Protein AF-A0A822GBN7-F1 (afdb_monomer)

Foldseek 3Di:
DPPVVLCQDLVCLCVLQVLVCLLVVLLQLLQCLLQVLLVVCVVVVHDDPVSVVCLLVVVLVVPQVVQLVVLCCQQPPQLPPDDDPPAPNHGGPADPCCVPPNVVCSSVLNCLPPPLPRDSDVVCLSVSLSSVLSVCLCQLNVCLNVVVNVSNVVVLVVLLCLQVVQVVVVCVVCVPQDDGSCSLPPPPCNVVCCSRASSDNSNSSNSNSNSNVVNSCDVVCDPPDDDDPVCVVVVVVVVVVVVVCNSCVPND

Radius of gyration: 20.56 Å; Cα contacts (8 Å, |Δi|>4): 261; chains: 1; bounding box: 54×41×60 Å

Solvent-accessible surface area (backbone atoms only — not comparable to full-atom values): 13677 Å² total; per-residue (Å²): 131,69,70,73,65,50,65,75,36,75,76,42,29,58,63,50,40,45,66,61,54,54,46,56,51,32,21,52,50,23,20,50,51,41,46,52,51,50,52,51,35,63,72,65,72,50,93,44,74,66,56,56,52,47,61,53,48,56,54,46,66,67,47,47,60,61,51,49,50,51,37,50,42,43,66,70,43,38,38,78,75,55,85,54,99,86,49,47,64,86,60,23,93,40,40,71,51,7,82,77,76,34,52,65,29,61,80,69,39,39,26,61,73,78,44,58,87,27,30,47,49,77,83,47,33,61,60,23,35,52,52,53,48,62,70,55,43,53,72,24,52,50,33,41,75,76,68,42,45,70,57,15,52,49,48,35,50,50,36,31,48,44,9,52,48,44,46,51,52,49,47,67,76,40,69,83,59,68,82,54,59,54,26,35,77,71,41,95,59,5,69,56,44,36,69,69,45,70,48,28,48,57,50,49,39,23,36,23,29,53,12,29,52,52,20,52,50,52,64,75,53,44,95,77,67,76,78,54,70,65,61,49,50,54,51,48,53,51,52,50,51,50,52,50,48,69,47,49,68,85,59,130

Sequence (252 aa):
MDVLSWTRNIAFQLVINGALSVDTFFVLSGFLTAVLFVRQVEKEGKLSFRLMFLYYIHRYIRLTPTFLLMVLVSINLTPYLGHGPVYPTQQGFEPTGCRTQYWWTSILYIGNLVKSDSMCLGVSWYLHNDMQFHWIAPFALIPFVIGRKSLSFLFTILLVLIGIGSILTIVLYYSEMPLGSLAAFTATDGPTLWKTVYIKPWCRVSAYAIGMLTGYFVINAGRQYRINKCTKFFGTVFVVLIGLACLFVTYP

pLDDT: mean 85.71, std 11.81, range [47.59, 98.12]

Secondary structure (DSSP, 8-state):
--HHHHTTSHHHHHHHGGGGHHHHHHHHHHHHHHHHHHHHHHHHSS--HHHHHHHHHHHHHHHHHHHHHHHHHHHHTHHHH--STTS-TTT-SS-HHIIIIITHHHHTT-HHHH-GGG-SSGGGHHHHHHHHHHHHTHHHHHHHHTT-HHHHHHHHHHHHHHHHHHHHHHHHHTTTSPPSHHHHHHSTTHHHHIIIIIT-GGGTHHHHHHHHHHHHHHHHH-TT----HHHHHHHHHHHHHHHHHHHHTT--

Structure (mmCIF, N/CA/C/O backbone):
data_AF-A0A822GBN7-F1
#
_entry.id   AF-A0A822GBN7-F1
#
loop_
_atom_site.group_PDB
_atom_site.id
_atom_site.type_symbol
_atom_site.label_atom_id
_atom_site.label_alt_id
_atom_site.label_comp_id
_atom_site.label_asym_id
_atom_site.label_entity_id
_atom_site.label_seq_id
_atom_site.pdbx_PDB_ins_code
_atom_site.Cartn_x
_atom_site.Cartn_y
_atom_site.Cartn_z
_atom_site.occupancy
_atom_site.B_iso_or_equiv
_atom_site.auth_seq_id
_atom_site.auth_comp_id
_atom_site.auth_asym_id
_atom_site.auth_atom_id
_atom_site.pdbx_PDB_model_num
ATOM 1 N N . MET A 1 1 ? 8.315 -0.538 -36.212 1.00 47.59 1 MET A N 1
ATOM 2 C CA . MET A 1 1 ? 6.947 -0.175 -35.785 1.00 47.59 1 MET A CA 1
ATOM 3 C C . MET A 1 1 ? 7.089 0.758 -34.602 1.00 47.59 1 MET A C 1
ATOM 5 O O . MET A 1 1 ? 7.585 0.315 -33.574 1.00 47.59 1 MET A O 1
ATOM 9 N N . ASP A 1 2 ? 6.734 2.032 -34.761 1.00 60.09 2 ASP A N 1
ATOM 10 C CA . ASP A 1 2 ? 6.848 3.008 -33.677 1.00 60.09 2 ASP A CA 1
ATOM 11 C C . ASP A 1 2 ? 5.753 2.764 -32.644 1.00 60.09 2 ASP A C 1
ATOM 13 O O . ASP A 1 2 ? 4.580 3.059 -32.877 1.00 60.09 2 ASP A O 1
ATOM 17 N N . VAL A 1 3 ? 6.147 2.239 -31.485 1.00 61.19 3 VAL A N 1
ATOM 18 C CA . VAL A 1 3 ? 5.283 2.011 -30.311 1.00 61.19 3 VAL A CA 1
ATOM 19 C C . VAL A 1 3 ? 4.548 3.298 -29.897 1.00 61.19 3 VAL A C 1
ATOM 21 O O . VAL A 1 3 ? 3.426 3.250 -29.402 1.00 61.19 3 VAL A O 1
ATOM 24 N N . LEU A 1 4 ? 5.131 4.462 -30.197 1.00 64.44 4 LEU A N 1
ATOM 25 C CA . LEU A 1 4 ? 4.537 5.786 -29.988 1.00 64.44 4 LEU A CA 1
ATOM 26 C C . LEU A 1 4 ? 3.280 6.050 -30.832 1.00 64.44 4 LEU A C 1
ATOM 28 O O . LEU A 1 4 ? 2.460 6.879 -30.457 1.00 64.44 4 LEU A O 1
ATOM 32 N N . SER A 1 5 ? 3.083 5.362 -31.959 1.00 68.69 5 SER A N 1
ATOM 33 C CA . SER A 1 5 ? 1.845 5.499 -32.741 1.00 68.69 5 SER A CA 1
ATOM 34 C C . SER A 1 5 ? 0.645 4.854 -32.038 1.00 68.69 5 SER A C 1
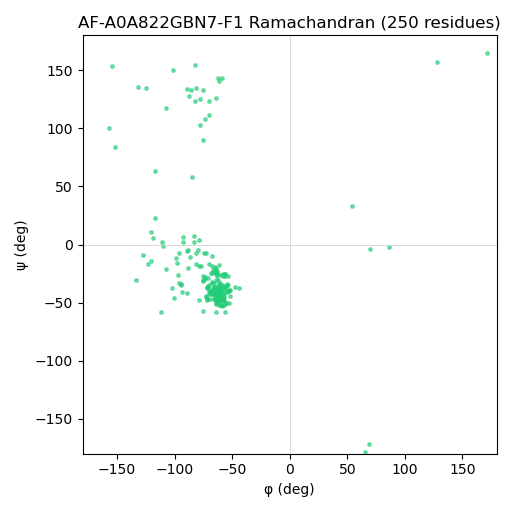ATOM 36 O O . SER A 1 5 ? -0.482 5.327 -32.174 1.00 68.69 5 SER A O 1
ATOM 38 N N . TRP A 1 6 ? 0.881 3.812 -31.232 1.00 67.50 6 TRP A N 1
ATOM 39 C CA . TRP A 1 6 ? -0.172 3.096 -30.508 1.00 67.50 6 TRP A CA 1
ATOM 40 C C . TRP A 1 6 ? -0.704 3.902 -29.325 1.00 67.50 6 TRP A C 1
ATOM 42 O O . TRP A 1 6 ? -1.879 3.782 -28.990 1.00 67.50 6 TRP A O 1
ATOM 52 N N . THR A 1 7 ? 0.113 4.783 -28.740 1.00 66.25 7 THR A N 1
ATOM 53 C CA . THR A 1 7 ? -0.302 5.665 -27.635 1.00 66.25 7 THR A CA 1
ATOM 54 C C . THR A 1 7 ? -1.389 6.658 -28.055 1.00 66.25 7 THR A C 1
ATOM 56 O O . THR A 1 7 ? -2.156 7.113 -27.212 1.00 66.25 7 THR A O 1
ATOM 59 N N . ARG A 1 8 ? -1.540 6.934 -29.357 1.00 68.94 8 ARG A N 1
ATOM 60 C CA . ARG A 1 8 ? -2.608 7.789 -29.904 1.00 68.94 8 ARG A CA 1
ATOM 61 C C . ARG A 1 8 ? -3.959 7.081 -30.048 1.00 68.94 8 ARG A C 1
ATOM 63 O O . ARG A 1 8 ? -4.936 7.720 -30.413 1.00 68.94 8 ARG A O 1
ATOM 70 N N . ASN A 1 9 ? -4.039 5.777 -29.781 1.00 80.31 9 ASN A N 1
ATOM 71 C CA . ASN A 1 9 ? -5.299 5.040 -29.824 1.00 80.31 9 ASN A CA 1
ATOM 72 C C . ASN A 1 9 ? -6.014 5.113 -28.465 1.00 80.31 9 ASN A C 1
ATOM 74 O O . ASN A 1 9 ? -5.440 4.758 -27.434 1.00 80.31 9 ASN A O 1
ATOM 78 N N . ILE A 1 10 ? -7.290 5.511 -28.469 1.00 80.25 10 ILE A N 1
ATOM 79 C CA . ILE A 1 10 ? -8.118 5.617 -27.259 1.00 80.25 10 ILE A CA 1
ATOM 80 C C . ILE A 1 10 ? -8.215 4.292 -26.491 1.00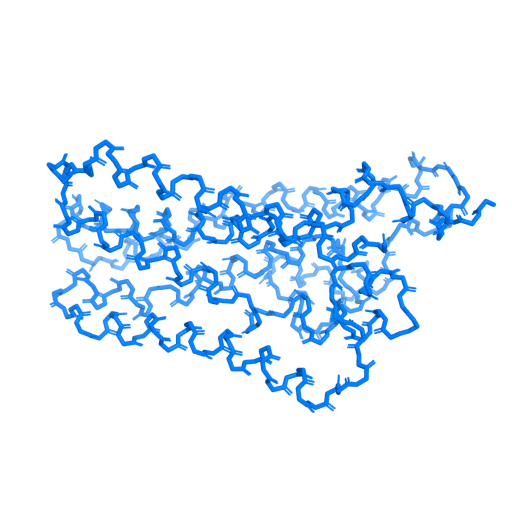 80.25 10 ILE A C 1
ATOM 82 O O . ILE A 1 10 ? -8.175 4.283 -25.264 1.00 80.25 10 ILE A O 1
ATOM 86 N N . ALA A 1 11 ? -8.261 3.154 -27.190 1.00 81.44 11 ALA A N 1
ATOM 87 C CA . ALA A 1 11 ? -8.297 1.841 -26.551 1.00 81.44 11 ALA A CA 1
ATOM 88 C C . ALA A 1 11 ? -6.979 1.529 -25.825 1.00 81.44 11 ALA A C 1
ATOM 90 O O . ALA A 1 11 ? -6.976 0.875 -24.784 1.00 81.44 11 ALA A O 1
ATOM 91 N N . PHE A 1 12 ? -5.856 2.031 -26.340 1.00 78.75 12 PHE A N 1
ATOM 92 C CA . PHE A 1 12 ? -4.541 1.801 -25.751 1.00 78.75 12 PHE A CA 1
ATOM 93 C C . PHE A 1 12 ? -4.270 2.705 -24.536 1.00 78.75 12 PHE A C 1
ATOM 95 O O . PHE A 1 12 ? -3.463 2.342 -23.681 1.00 78.75 12 PHE A O 1
ATOM 102 N N . GLN A 1 13 ? -5.008 3.812 -24.371 1.00 77.25 13 GLN A N 1
ATOM 103 C CA . GLN A 1 13 ? -4.972 4.618 -23.138 1.00 77.25 13 GLN A CA 1
ATOM 104 C C . GLN A 1 13 ? -5.359 3.796 -21.903 1.00 77.25 13 GLN A C 1
ATOM 106 O O . GLN A 1 13 ? -4.756 3.969 -20.847 1.00 77.25 13 GLN A O 1
ATOM 111 N N . LEU A 1 14 ? -6.291 2.843 -22.039 1.00 80.44 14 LEU A N 1
ATOM 112 C CA . LEU A 1 14 ? -6.658 1.930 -20.950 1.00 80.44 14 LEU A CA 1
ATOM 113 C C . LEU A 1 14 ? -5.483 1.049 -20.509 1.00 80.44 14 LEU A C 1
ATOM 115 O O . LEU A 1 14 ? -5.327 0.777 -19.321 1.00 80.44 14 LEU A O 1
ATOM 119 N N . VAL A 1 15 ? -4.653 0.611 -21.459 1.00 78.06 15 VAL A N 1
ATOM 120 C CA . VAL A 1 15 ? -3.488 -0.240 -21.182 1.00 78.06 15 VAL A CA 1
ATOM 121 C C . VAL A 1 15 ? -2.403 0.568 -20.478 1.00 78.06 15 VAL A C 1
ATOM 123 O O . VAL A 1 15 ? -1.884 0.140 -19.450 1.00 78.06 15 VAL A O 1
ATOM 126 N N . ILE A 1 16 ? -2.097 1.762 -20.988 1.00 72.75 16 ILE A N 1
ATOM 127 C CA . ILE A 1 16 ? -1.031 2.612 -20.447 1.00 72.75 16 ILE A CA 1
ATOM 128 C C . ILE A 1 16 ? -1.404 3.156 -19.064 1.00 72.75 16 ILE A C 1
ATOM 130 O O . ILE A 1 16 ? -0.624 3.032 -18.119 1.00 72.75 16 ILE A O 1
ATOM 134 N N . ASN A 1 17 ? -2.625 3.677 -18.913 1.00 76.81 17 ASN A N 1
ATOM 135 C CA . ASN A 1 17 ? -3.126 4.185 -17.636 1.00 76.81 17 ASN A CA 1
ATOM 136 C C . ASN A 1 17 ? -3.599 3.081 -16.679 1.00 76.81 17 ASN A C 1
ATOM 138 O O . ASN A 1 17 ? -4.010 3.382 -15.557 1.00 76.81 17 ASN A O 1
ATOM 142 N N . GLY A 1 18 ? -3.450 1.801 -17.045 1.00 75.12 18 GLY A N 1
ATOM 143 C CA . GLY A 1 18 ? -3.699 0.663 -16.154 1.00 75.12 18 GLY A CA 1
ATOM 144 C C . GLY A 1 18 ? -2.880 0.727 -14.859 1.00 75.12 18 GLY A C 1
ATOM 145 O O . GLY A 1 18 ? -3.325 0.259 -13.813 1.00 75.12 18 GLY A O 1
ATOM 146 N N . ALA A 1 19 ? -1.739 1.412 -14.893 1.00 74.12 19 ALA A N 1
ATOM 147 C CA . ALA A 1 19 ? -0.952 1.846 -13.743 1.00 74.12 19 ALA A CA 1
ATOM 148 C C . ALA A 1 19 ? -1.767 2.462 -12.582 1.00 74.12 19 ALA A C 1
ATOM 150 O O . ALA A 1 19 ? -1.461 2.225 -11.412 1.00 74.12 19 ALA A O 1
ATOM 151 N N . LEU A 1 20 ? -2.823 3.225 -12.888 1.00 79.06 20 LEU A N 1
ATOM 152 C CA . LEU A 1 20 ? -3.685 3.878 -11.893 1.00 79.06 20 LEU A CA 1
ATOM 153 C C . LEU A 1 20 ? -4.500 2.874 -11.064 1.00 79.06 20 LEU A C 1
ATOM 155 O O . LEU A 1 20 ? -4.868 3.155 -9.924 1.00 79.06 20 LEU A O 1
ATOM 159 N N . SER A 1 21 ? -4.752 1.675 -11.600 1.00 85.62 21 SER A N 1
ATOM 160 C CA . SER A 1 21 ? -5.506 0.632 -10.891 1.00 85.62 21 SER A CA 1
ATOM 161 C C . SER A 1 21 ? -4.812 0.155 -9.610 1.00 85.62 21 SER A C 1
ATOM 163 O O . SER A 1 21 ? -5.476 -0.310 -8.682 1.00 85.62 21 SER A O 1
ATOM 165 N N . VAL A 1 22 ? -3.490 0.325 -9.508 1.00 90.06 22 VAL A N 1
ATOM 166 C CA . VAL A 1 22 ? -2.718 -0.109 -8.338 1.00 90.06 22 VAL A CA 1
ATOM 167 C C . VAL A 1 22 ? -3.094 0.681 -7.081 1.00 90.06 22 VAL A C 1
ATOM 169 O O . VAL A 1 22 ? -3.157 0.109 -5.994 1.00 90.06 22 VAL A O 1
ATOM 172 N N . ASP A 1 23 ? -3.454 1.959 -7.209 1.00 91.19 23 ASP A N 1
ATOM 173 C CA . ASP A 1 23 ? -3.928 2.737 -6.058 1.00 91.19 23 ASP A CA 1
ATOM 174 C C . ASP A 1 23 ? -5.280 2.221 -5.556 1.00 91.19 23 ASP A C 1
ATOM 176 O O . ASP A 1 23 ? -5.522 2.176 -4.350 1.00 91.19 23 ASP A O 1
ATOM 180 N N . THR A 1 24 ? -6.136 1.728 -6.456 1.00 92.31 24 THR A N 1
ATOM 181 C CA . THR A 1 24 ? -7.389 1.063 -6.062 1.00 92.31 24 THR A CA 1
ATOM 182 C C . THR A 1 24 ? -7.096 -0.223 -5.291 1.00 92.31 24 THR A C 1
ATOM 184 O O . THR A 1 24 ? -7.731 -0.488 -4.269 1.00 92.31 24 THR A O 1
ATOM 187 N N . PHE A 1 25 ? -6.094 -0.999 -5.718 1.00 94.94 25 PHE A N 1
ATOM 188 C CA . PHE A 1 25 ? -5.621 -2.157 -4.960 1.00 94.94 25 PHE A CA 1
ATOM 189 C C . PHE A 1 25 ? -5.138 -1.761 -3.556 1.00 94.94 25 PHE A C 1
ATOM 191 O O . PHE A 1 25 ? -5.530 -2.405 -2.581 1.00 94.94 25 PHE A O 1
ATOM 198 N N . PHE A 1 26 ? -4.369 -0.677 -3.415 1.00 97.12 26 PHE A N 1
ATOM 199 C CA . PHE A 1 26 ? -3.939 -0.193 -2.099 1.00 97.12 26 PHE A CA 1
ATOM 200 C C . PHE A 1 26 ? -5.109 0.250 -1.218 1.00 97.12 26 PHE A C 1
ATOM 202 O O . PHE A 1 26 ? -5.128 -0.099 -0.037 1.00 97.12 26 PHE A O 1
ATOM 209 N N . VAL A 1 27 ? -6.110 0.944 -1.770 1.00 97.38 27 VAL A N 1
ATOM 210 C CA . VAL A 1 27 ? -7.342 1.302 -1.040 1.00 97.38 27 VAL A CA 1
ATOM 211 C C . VAL A 1 27 ? -8.042 0.045 -0.520 1.00 97.38 27 VAL A C 1
ATOM 213 O O . VAL A 1 27 ? -8.379 -0.032 0.663 1.00 97.38 27 VAL A O 1
ATOM 216 N N . LEU A 1 28 ? -8.228 -0.967 -1.372 1.00 97.12 28 LEU A N 1
ATOM 217 C CA . LEU A 1 28 ? -8.851 -2.233 -0.975 1.00 97.12 28 LEU A CA 1
ATOM 218 C C . LEU A 1 28 ? -8.028 -2.964 0.092 1.00 97.12 28 LEU A C 1
ATOM 220 O O . LEU A 1 28 ? -8.594 -3.485 1.055 1.00 97.12 28 LEU A O 1
ATOM 224 N N . SER A 1 29 ? -6.704 -2.973 -0.052 1.00 97.44 29 SER A N 1
ATOM 225 C CA . SER A 1 29 ? -5.780 -3.588 0.900 1.00 97.44 29 SER A CA 1
ATOM 226 C C . SER A 1 29 ? -5.843 -2.913 2.272 1.00 97.44 29 SER A C 1
ATOM 228 O O . SER A 1 29 ? -6.011 -3.597 3.285 1.00 97.44 29 SER A O 1
ATOM 230 N N . GLY A 1 30 ? -5.804 -1.579 2.325 1.00 97.94 30 GLY A N 1
ATOM 231 C CA . GLY A 1 30 ? -5.925 -0.811 3.566 1.00 97.94 30 GLY A CA 1
ATOM 232 C C . GLY A 1 30 ? -7.292 -0.974 4.228 1.00 97.94 30 GLY A C 1
ATOM 233 O O . GLY A 1 30 ? -7.371 -1.197 5.438 1.00 97.94 30 GLY A O 1
ATOM 234 N N . PHE A 1 31 ? -8.367 -0.960 3.434 1.00 98.06 31 PHE A N 1
ATOM 235 C CA . PHE A 1 31 ? -9.728 -1.223 3.909 1.00 98.06 31 PHE A CA 1
ATOM 236 C C . PHE A 1 31 ? -9.845 -2.604 4.552 1.00 98.06 31 PHE A C 1
ATOM 238 O O . PHE A 1 31 ? -10.297 -2.732 5.692 1.00 98.06 31 PHE A O 1
ATOM 245 N N . LEU A 1 32 ? -9.408 -3.644 3.839 1.00 96.88 32 LEU A N 1
ATOM 246 C CA . LEU A 1 32 ? -9.486 -5.015 4.323 1.00 96.88 32 LEU A CA 1
ATOM 247 C C . LEU A 1 32 ? -8.611 -5.210 5.563 1.00 96.88 32 LEU A C 1
ATOM 249 O O . LEU A 1 32 ? -9.044 -5.854 6.515 1.00 96.88 32 LEU A O 1
ATOM 253 N N . THR A 1 33 ? -7.418 -4.619 5.579 1.00 97.56 33 THR A N 1
ATOM 254 C CA . THR A 1 33 ? -6.503 -4.692 6.723 1.00 97.56 33 THR A CA 1
ATOM 255 C C . THR A 1 33 ? -7.132 -4.071 7.968 1.00 97.56 33 THR A C 1
ATOM 257 O O . THR A 1 33 ? -7.143 -4.714 9.017 1.00 97.56 33 THR A O 1
ATOM 260 N N . ALA A 1 34 ? -7.752 -2.892 7.852 1.00 97.44 34 ALA A N 1
ATOM 261 C CA . ALA A 1 34 ? -8.462 -2.266 8.965 1.00 97.44 34 ALA A CA 1
ATOM 262 C C . ALA A 1 34 ? -9.648 -3.115 9.452 1.00 97.44 34 ALA A C 1
ATOM 264 O O . ALA A 1 34 ? -9.757 -3.411 10.641 1.00 97.44 34 ALA A O 1
ATOM 265 N N . VAL A 1 35 ? -10.515 -3.565 8.539 1.00 96.25 35 VAL A N 1
ATOM 266 C CA . VAL A 1 35 ? -11.717 -4.343 8.888 1.00 96.25 35 VAL A CA 1
ATOM 267 C C . VAL A 1 35 ? -11.371 -5.690 9.518 1.00 96.25 35 VAL A C 1
ATOM 269 O O . VAL A 1 35 ? -11.973 -6.067 10.524 1.00 96.25 35 VAL A O 1
ATOM 272 N N . LEU A 1 36 ? -10.421 -6.431 8.947 1.00 95.75 36 LEU A N 1
ATOM 273 C CA . LEU A 1 36 ? -10.025 -7.737 9.474 1.00 95.75 36 LEU A CA 1
ATOM 274 C C . LEU A 1 36 ? -9.307 -7.611 10.814 1.00 95.75 36 LEU A C 1
ATOM 276 O O . LEU A 1 36 ? -9.574 -8.413 11.705 1.00 95.75 36 LEU A O 1
ATOM 280 N N . PHE A 1 37 ? -8.439 -6.609 10.973 1.00 96.62 37 PHE A N 1
ATOM 281 C CA . PHE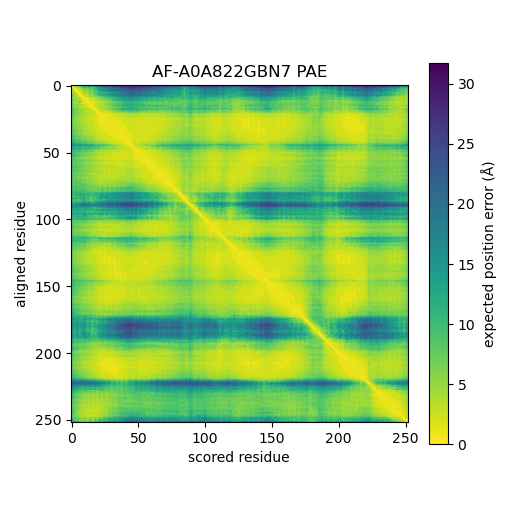 A 1 37 ? -7.725 -6.396 12.228 1.00 96.62 37 PHE A CA 1
ATOM 282 C C . PHE A 1 37 ? -8.693 -6.122 13.378 1.00 96.62 37 PHE A C 1
ATOM 284 O O . PHE A 1 37 ? -8.631 -6.801 14.400 1.00 96.62 37 PHE A O 1
ATOM 291 N N . VAL A 1 38 ? -9.634 -5.189 13.195 1.00 95.12 38 VAL A N 1
ATOM 292 C CA . VAL A 1 38 ? -10.608 -4.861 14.246 1.00 95.12 38 VAL A CA 1
ATOM 293 C C . VAL A 1 38 ? -11.482 -6.066 14.586 1.00 95.12 38 VAL A C 1
ATOM 295 O O . VAL A 1 38 ? -11.599 -6.409 15.758 1.00 95.12 38 VAL A O 1
ATOM 298 N N . ARG A 1 39 ? -11.999 -6.786 13.581 1.00 93.81 39 ARG A N 1
ATOM 299 C CA . ARG A 1 39 ? -12.788 -8.011 13.810 1.00 93.81 39 ARG A CA 1
ATOM 300 C C . ARG A 1 39 ? -12.007 -9.097 14.545 1.00 93.81 39 ARG A C 1
ATOM 302 O O . ARG A 1 39 ? -12.582 -9.818 15.356 1.00 93.81 39 ARG A O 1
ATOM 309 N N . GLN A 1 40 ? -10.715 -9.245 14.256 1.00 94.94 40 GLN A N 1
ATOM 310 C CA . GLN A 1 40 ? -9.872 -10.224 14.938 1.00 94.94 40 GLN A CA 1
ATOM 311 C C . GLN A 1 40 ? -9.650 -9.837 16.406 1.00 94.94 40 GLN A C 1
ATOM 313 O O . GLN A 1 40 ? -9.723 -10.704 17.274 1.00 94.94 40 GLN A O 1
ATOM 318 N N . VAL A 1 41 ? -9.432 -8.550 16.695 1.00 95.75 41 VAL A N 1
ATOM 319 C CA . VAL A 1 41 ? -9.297 -8.051 18.074 1.00 95.75 41 VAL A CA 1
ATOM 320 C C . VAL A 1 41 ? -10.609 -8.201 18.846 1.00 95.75 41 VAL A C 1
ATOM 322 O O . VAL A 1 41 ? -10.585 -8.666 19.981 1.00 95.75 41 VAL A O 1
ATOM 325 N N . GLU A 1 42 ? -11.752 -7.886 18.231 1.00 92.69 42 GLU A N 1
ATOM 326 C CA . GLU A 1 42 ? -13.080 -8.108 18.824 1.00 92.69 42 GLU A CA 1
ATOM 327 C C . GLU A 1 42 ? -13.322 -9.590 19.135 1.00 92.69 42 GLU A C 1
ATOM 329 O O . GLU A 1 42 ? -13.821 -9.924 20.207 1.00 92.69 42 GLU A O 1
ATOM 334 N N . LYS A 1 43 ? -12.917 -10.491 18.230 1.00 93.81 43 LYS A N 1
ATOM 335 C CA . LYS A 1 43 ? -13.036 -11.943 18.419 1.00 93.81 43 LYS A CA 1
ATOM 336 C C . LYS A 1 43 ? -12.162 -12.468 19.562 1.00 93.81 43 LYS A C 1
ATOM 338 O O . LYS A 1 43 ? -12.590 -13.369 20.278 1.00 93.81 43 LYS A O 1
ATOM 343 N N . GLU A 1 44 ? -10.941 -11.958 19.719 1.00 93.19 44 GLU A N 1
ATOM 344 C CA . GLU A 1 44 ? -10.047 -12.354 20.819 1.00 93.19 44 GLU A CA 1
ATOM 345 C C . GLU A 1 44 ? -10.347 -11.624 22.138 1.00 93.19 44 GLU A C 1
ATOM 347 O O . GLU A 1 44 ? -9.877 -12.051 23.194 1.00 93.19 44 GLU A O 1
ATOM 352 N N . GLY A 1 45 ? -11.098 -10.521 22.095 1.00 91.12 45 GLY A N 1
ATOM 353 C CA . GLY A 1 45 ? -11.440 -9.683 23.248 1.00 91.12 45 GLY A CA 1
ATOM 354 C C . GLY A 1 45 ? -10.265 -8.891 23.836 1.00 91.12 45 GLY A C 1
ATOM 355 O O . GLY A 1 45 ? -10.455 -8.115 24.770 1.00 91.12 45 GLY A O 1
ATOM 356 N N . LYS A 1 46 ? -9.044 -9.072 23.319 1.00 90.94 46 LYS A N 1
ATOM 357 C CA . LYS A 1 46 ? -7.836 -8.367 23.764 1.00 90.94 46 LYS A CA 1
ATOM 358 C C . LYS A 1 46 ? -6.787 -8.289 22.665 1.00 90.94 46 LYS A C 1
ATOM 360 O O . LYS A 1 46 ? -6.679 -9.173 21.818 1.00 90.94 46 LYS A O 1
ATOM 365 N N . LEU A 1 47 ? -5.945 -7.262 22.741 1.00 93.69 47 LEU A N 1
ATOM 366 C CA . LEU A 1 47 ? -4.740 -7.180 21.926 1.00 93.69 47 LEU A CA 1
ATOM 367 C C . LEU A 1 47 ? -3.664 -8.089 22.539 1.00 93.69 47 LEU A C 1
ATOM 369 O O . LEU A 1 47 ? -3.080 -7.763 23.571 1.00 93.69 47 LEU A O 1
ATOM 373 N N . SER A 1 48 ? -3.441 -9.260 21.943 1.00 93.12 48 SER A N 1
ATOM 374 C CA . SER A 1 48 ? -2.457 -10.235 22.420 1.00 93.12 48 SER A CA 1
ATOM 375 C C . SER A 1 48 ? -1.173 -10.195 21.582 1.00 93.12 48 SER A C 1
ATOM 377 O O . SER A 1 48 ? -1.206 -9.915 20.383 1.00 93.12 48 SER A O 1
ATOM 379 N N . PHE A 1 49 ? -0.025 -10.524 22.190 1.00 93.88 49 PHE A N 1
ATOM 380 C CA . PHE A 1 49 ? 1.230 -10.695 21.442 1.00 93.88 49 PHE A CA 1
ATOM 381 C C . PHE A 1 49 ? 1.075 -11.744 20.330 1.00 93.88 49 PHE A C 1
ATOM 383 O O . PHE A 1 49 ? 1.561 -11.557 19.218 1.00 93.88 49 PHE A O 1
ATOM 390 N N . ARG A 1 50 ? 0.318 -12.814 20.609 1.00 94.56 50 ARG A N 1
ATOM 391 C CA . ARG A 1 50 ? -0.026 -13.852 19.634 1.00 94.56 50 ARG A CA 1
ATOM 392 C C . ARG A 1 50 ? -0.797 -13.284 18.440 1.00 94.56 50 ARG A C 1
ATOM 394 O O . ARG A 1 50 ? -0.425 -13.592 17.314 1.00 94.56 50 ARG A O 1
ATOM 401 N N . LEU A 1 51 ? -1.821 -12.457 18.662 1.00 94.75 51 LEU A N 1
ATOM 402 C CA . LEU A 1 51 ? -2.581 -11.802 17.590 1.00 94.75 51 LEU A CA 1
ATOM 403 C C . LEU A 1 51 ? -1.652 -10.972 16.711 1.00 94.75 51 LEU A C 1
ATOM 405 O O . LEU A 1 51 ? -1.703 -11.080 15.487 1.00 94.75 51 LEU A O 1
ATOM 409 N N . MET A 1 52 ? -0.768 -10.185 17.330 1.00 95.81 52 MET A N 1
ATOM 410 C CA . MET A 1 52 ? 0.162 -9.342 16.586 1.00 95.81 52 MET A CA 1
ATOM 411 C C . MET A 1 52 ? 1.170 -10.167 15.778 1.00 95.81 52 MET A C 1
ATOM 413 O O . MET A 1 52 ? 1.415 -9.885 14.607 1.00 95.81 52 MET A O 1
ATOM 417 N N . PHE A 1 53 ? 1.709 -11.231 16.368 1.00 95.69 53 PHE A N 1
ATOM 418 C CA . PHE A 1 53 ? 2.595 -12.158 15.673 1.00 95.69 53 PHE A CA 1
ATOM 419 C C . PHE A 1 53 ? 1.899 -12.813 14.468 1.00 95.69 53 PHE A C 1
ATOM 421 O O . PHE A 1 53 ? 2.424 -12.804 13.353 1.00 95.69 53 PHE A O 1
ATOM 428 N N . LEU A 1 54 ? 0.677 -13.314 14.665 1.00 94.81 54 LEU A N 1
ATOM 429 C CA . LEU A 1 54 ? -0.121 -13.943 13.614 1.00 94.81 54 LEU A CA 1
ATOM 430 C C . LEU A 1 54 ? -0.516 -12.955 12.507 1.00 94.81 54 LEU A C 1
ATOM 432 O O . LEU A 1 54 ? -0.497 -13.327 11.335 1.00 94.81 54 LEU A O 1
ATOM 436 N N . TYR A 1 55 ? -0.805 -11.695 12.839 1.00 95.75 55 TYR A N 1
ATOM 437 C CA . TYR A 1 55 ? -1.102 -10.640 11.863 1.00 95.75 55 TYR A CA 1
ATOM 438 C C . TYR A 1 55 ? 0.018 -10.457 10.826 1.00 95.75 55 TYR A C 1
ATOM 440 O O . TYR A 1 55 ? -0.265 -10.297 9.635 1.00 95.75 55 TYR A O 1
ATOM 448 N N . TYR A 1 56 ? 1.286 -10.505 11.245 1.00 96.00 56 TYR A N 1
ATOM 449 C CA . TYR A 1 56 ? 2.418 -10.398 10.320 1.00 96.00 56 TYR A CA 1
ATOM 450 C C . TYR A 1 56 ? 2.680 -11.713 9.583 1.00 96.00 56 TYR A C 1
ATOM 452 O O . TYR A 1 56 ? 2.803 -11.730 8.355 1.00 96.00 56 TYR A O 1
ATOM 460 N N . ILE A 1 57 ? 2.716 -12.827 10.317 1.00 96.06 57 ILE A N 1
ATOM 461 C CA . ILE A 1 57 ? 3.105 -14.130 9.767 1.00 96.06 57 ILE A CA 1
ATOM 462 C C . ILE A 1 57 ? 2.086 -14.668 8.763 1.00 96.06 57 ILE A C 1
ATOM 464 O O . ILE A 1 57 ? 2.486 -15.152 7.705 1.00 96.06 57 ILE A O 1
ATOM 468 N N . HIS A 1 58 ? 0.781 -14.557 9.032 1.00 94.19 58 HIS A N 1
ATOM 469 C CA . HIS A 1 58 ? -0.233 -15.078 8.109 1.00 94.19 58 HIS A CA 1
ATOM 470 C C . HIS A 1 58 ? -0.161 -14.412 6.738 1.00 94.19 58 HIS A C 1
ATOM 472 O O . HIS A 1 58 ? -0.270 -15.095 5.720 1.00 94.19 58 HIS A O 1
ATOM 478 N N . ARG A 1 59 ? 0.042 -13.090 6.696 1.00 94.88 59 ARG A N 1
ATOM 479 C CA . ARG A 1 59 ? 0.167 -12.369 5.424 1.00 94.88 59 ARG A CA 1
ATOM 480 C C . ARG A 1 59 ? 1.455 -12.757 4.703 1.00 94.88 59 ARG A C 1
ATOM 482 O O . ARG A 1 59 ? 1.415 -13.010 3.502 1.00 94.88 59 ARG A O 1
ATOM 489 N N . TYR A 1 60 ? 2.564 -12.867 5.435 1.00 95.56 60 TYR A N 1
ATOM 490 C CA . TYR A 1 60 ? 3.854 -13.260 4.871 1.00 95.56 60 TYR A CA 1
ATOM 491 C C . TYR A 1 60 ? 3.815 -14.668 4.263 1.00 95.56 60 TYR A C 1
ATOM 493 O O . TYR A 1 60 ? 4.125 -14.835 3.089 1.00 95.56 60 TYR A O 1
ATOM 501 N N . ILE A 1 61 ? 3.346 -15.673 5.007 1.00 96.06 61 ILE A N 1
ATOM 502 C CA . ILE A 1 61 ? 3.251 -17.058 4.510 1.00 96.06 61 ILE A CA 1
ATOM 503 C C . ILE A 1 61 ? 2.257 -17.177 3.348 1.00 96.06 61 ILE A C 1
ATOM 505 O O . ILE A 1 61 ? 2.447 -18.008 2.468 1.00 96.06 61 ILE A O 1
ATOM 509 N N . ARG A 1 62 ? 1.211 -16.344 3.300 1.00 95.19 62 ARG A N 1
ATOM 510 C CA . ARG A 1 62 ? 0.250 -16.347 2.189 1.00 95.19 62 ARG A CA 1
ATOM 511 C C . ARG A 1 62 ? 0.843 -15.808 0.882 1.00 95.19 62 ARG A C 1
ATOM 513 O O . ARG A 1 62 ? 0.513 -16.332 -0.176 1.00 95.19 62 ARG A O 1
ATOM 520 N N . LEU A 1 63 ? 1.641 -14.741 0.938 1.00 94.56 63 LEU A N 1
ATOM 521 C CA . LEU A 1 63 ? 2.118 -14.030 -0.259 1.00 94.56 63 LEU A CA 1
ATOM 522 C C . LEU A 1 63 ? 3.483 -14.526 -0.743 1.00 94.56 63 LEU A C 1
ATOM 524 O O . LEU A 1 63 ? 3.695 -14.692 -1.944 1.00 94.56 63 LEU A O 1
ATOM 528 N N . THR A 1 64 ? 4.399 -14.791 0.187 1.00 94.88 64 THR A N 1
ATOM 529 C CA . THR A 1 64 ? 5.803 -15.070 -0.126 1.00 94.88 64 THR A CA 1
ATOM 530 C C . THR A 1 64 ? 6.012 -16.316 -0.993 1.00 94.88 64 THR A C 1
ATOM 532 O O . THR A 1 64 ? 6.791 -16.210 -1.934 1.00 94.88 64 THR A O 1
ATOM 535 N N . PRO A 1 65 ? 5.329 -17.463 -0.797 1.00 94.56 65 PRO A N 1
ATOM 536 C CA . PRO A 1 65 ? 5.549 -18.642 -1.639 1.00 94.56 65 PRO A CA 1
ATOM 537 C C . PRO A 1 65 ? 5.264 -18.374 -3.119 1.00 94.56 65 PRO A C 1
ATOM 539 O O . PRO A 1 65 ? 6.094 -18.668 -3.977 1.00 94.56 65 PRO A O 1
ATOM 542 N N . THR A 1 66 ? 4.124 -17.746 -3.415 1.00 94.12 66 THR A N 1
ATOM 543 C CA . THR A 1 66 ? 3.752 -17.385 -4.787 1.00 94.12 66 THR A CA 1
ATOM 544 C C . THR A 1 66 ? 4.697 -16.331 -5.349 1.00 94.12 66 THR A C 1
ATOM 546 O O . THR A 1 66 ? 5.115 -16.433 -6.500 1.00 94.12 66 THR A O 1
ATOM 549 N N . PHE A 1 67 ? 5.080 -15.337 -4.544 1.00 93.38 67 PHE A N 1
ATOM 550 C CA . PHE A 1 67 ? 6.005 -14.304 -4.997 1.00 93.38 67 PHE A CA 1
ATOM 551 C C . PHE A 1 67 ? 7.389 -14.877 -5.329 1.00 93.38 67 PHE A C 1
ATOM 553 O O . PHE A 1 67 ? 7.940 -14.575 -6.385 1.00 93.38 67 PHE A O 1
ATOM 560 N N . LEU A 1 68 ? 7.924 -15.764 -4.488 1.00 91.88 68 LEU A N 1
ATOM 561 C CA . LEU A 1 68 ? 9.206 -16.417 -4.743 1.00 91.88 68 LEU A CA 1
ATOM 562 C C . LEU A 1 68 ? 9.151 -17.350 -5.943 1.00 91.88 68 LEU A C 1
ATOM 564 O O . LEU A 1 68 ? 10.100 -17.365 -6.720 1.00 91.88 68 LEU A O 1
ATOM 568 N N . LEU A 1 69 ? 8.043 -18.063 -6.150 1.00 92.44 69 LEU A N 1
ATOM 569 C CA . LEU A 1 69 ? 7.850 -18.836 -7.373 1.00 92.44 69 LEU A CA 1
ATOM 570 C C . LEU A 1 69 ? 7.927 -17.930 -8.607 1.00 92.44 69 LEU A C 1
ATOM 572 O O . LEU A 1 69 ? 8.648 -18.249 -9.548 1.00 92.44 69 LEU A O 1
ATOM 576 N N . MET A 1 70 ? 7.255 -16.776 -8.585 1.00 90.56 70 MET A N 1
ATOM 577 C CA . MET A 1 70 ? 7.312 -15.817 -9.692 1.00 90.56 70 MET A CA 1
ATOM 578 C C . MET A 1 70 ? 8.723 -15.271 -9.909 1.00 90.56 70 MET A C 1
ATOM 580 O O . MET A 1 70 ? 9.158 -15.191 -11.052 1.00 90.56 70 MET A O 1
ATOM 584 N N . VAL A 1 71 ? 9.468 -14.954 -8.847 1.00 88.50 71 VAL A N 1
ATOM 585 C CA . VAL A 1 71 ? 10.874 -14.526 -8.954 1.00 88.50 71 VAL A CA 1
ATOM 586 C C . VAL A 1 71 ? 11.746 -15.637 -9.547 1.00 88.50 71 VAL A C 1
ATOM 588 O O . VAL A 1 71 ? 12.538 -15.383 -10.450 1.00 88.50 71 VAL A O 1
ATOM 591 N N . LEU A 1 72 ? 11.572 -16.885 -9.106 1.00 88.31 72 LEU A N 1
ATOM 592 C CA . LEU A 1 72 ? 12.316 -18.034 -9.627 1.00 88.31 72 LEU A CA 1
ATOM 593 C C . LEU A 1 72 ? 12.015 -18.291 -11.104 1.00 88.31 72 LEU A C 1
ATOM 595 O O . LEU A 1 72 ? 12.947 -18.523 -11.872 1.00 88.31 72 LEU A O 1
ATOM 599 N N . VAL A 1 73 ? 10.746 -18.220 -11.511 1.00 87.44 73 VAL A N 1
ATOM 600 C CA . VAL A 1 73 ? 10.334 -18.319 -12.919 1.00 87.44 73 VAL A CA 1
ATOM 601 C C . VAL A 1 73 ? 10.915 -17.157 -13.725 1.00 87.44 73 VAL A C 1
ATOM 603 O O . VAL A 1 73 ? 11.460 -17.376 -14.806 1.00 87.44 73 VAL A O 1
ATOM 606 N N . SER A 1 74 ? 10.869 -15.940 -13.183 1.00 83.00 74 SER A N 1
ATOM 607 C CA . SER A 1 74 ? 11.386 -14.737 -13.846 1.00 83.00 74 SER A CA 1
ATOM 608 C C . SER A 1 74 ? 12.884 -14.851 -14.109 1.00 83.00 74 SER A C 1
ATOM 610 O O . SER A 1 74 ? 13.333 -14.635 -15.230 1.00 83.00 74 SER A O 1
ATOM 612 N N . ILE A 1 75 ? 13.653 -15.311 -13.123 1.00 83.31 75 ILE A N 1
ATOM 613 C CA . ILE A 1 75 ? 15.100 -15.503 -13.247 1.00 83.31 75 ILE A CA 1
ATOM 614 C C . ILE A 1 75 ? 15.443 -16.702 -14.146 1.00 83.31 75 ILE A C 1
ATOM 616 O O . ILE A 1 75 ? 16.304 -16.595 -15.016 1.00 83.31 75 ILE A O 1
ATOM 620 N N . ASN A 1 76 ? 14.816 -17.861 -13.950 1.00 84.56 76 ASN A N 1
ATOM 621 C CA . ASN A 1 76 ? 15.312 -19.105 -14.550 1.00 84.56 76 ASN A CA 1
ATOM 622 C C . ASN A 1 76 ? 14.622 -19.480 -15.858 1.00 84.56 76 ASN A C 1
ATOM 624 O O . ASN A 1 76 ? 15.263 -20.073 -16.717 1.00 84.56 76 ASN A O 1
ATOM 628 N N . LEU A 1 77 ? 13.336 -19.171 -16.016 1.00 84.69 77 LEU A N 1
ATOM 629 C CA . LEU A 1 77 ? 12.535 -19.668 -17.137 1.00 84.69 77 LEU A CA 1
ATOM 630 C C . LEU A 1 77 ? 12.336 -18.616 -18.222 1.00 84.69 77 LEU A C 1
ATOM 632 O O . LEU A 1 77 ? 12.381 -18.967 -19.399 1.00 84.69 77 LEU A O 1
ATOM 636 N N . THR A 1 78 ? 12.153 -17.339 -17.868 1.00 80.75 78 THR A N 1
ATOM 637 C CA . THR A 1 78 ? 11.866 -16.311 -18.883 1.00 80.75 78 THR A CA 1
ATOM 638 C C . THR A 1 78 ? 12.899 -16.264 -20.014 1.00 80.75 78 THR A C 1
ATOM 640 O O . THR A 1 78 ? 12.455 -16.233 -21.162 1.00 80.75 78 THR A O 1
ATOM 643 N N . PRO A 1 79 ? 14.230 -16.385 -19.807 1.00 80.31 79 PRO A N 1
ATOM 644 C CA . PRO A 1 79 ? 15.185 -16.342 -20.922 1.00 80.31 79 PRO A CA 1
ATOM 645 C C . PRO A 1 79 ? 14.914 -17.380 -22.024 1.00 80.31 79 PRO A C 1
ATOM 647 O O . PRO A 1 79 ? 15.265 -17.150 -23.175 1.00 80.31 79 PRO A O 1
ATOM 650 N N . TYR A 1 80 ? 14.251 -18.490 -21.685 1.00 82.88 80 TYR A N 1
ATOM 651 C CA . TYR A 1 80 ? 13.935 -19.582 -22.605 1.00 82.88 80 TYR A CA 1
ATOM 652 C C . TYR A 1 80 ? 12.509 -19.529 -23.175 1.00 82.88 80 TYR A C 1
ATOM 654 O O . TYR A 1 80 ? 12.220 -20.221 -24.145 1.00 82.88 80 TYR A O 1
ATOM 662 N N . LEU A 1 81 ? 11.604 -18.743 -22.579 1.00 81.31 81 LEU A N 1
ATOM 663 C CA . LEU A 1 81 ? 10.170 -18.756 -22.906 1.00 81.31 81 LEU A CA 1
ATOM 664 C C . LEU A 1 81 ? 9.721 -17.647 -23.869 1.00 81.31 81 LEU A C 1
ATOM 666 O O . LEU A 1 81 ? 8.582 -17.679 -24.330 1.00 81.31 81 LEU A O 1
ATOM 670 N N . GLY A 1 82 ? 10.563 -16.651 -24.149 1.00 74.56 82 GLY A N 1
ATOM 671 C CA . GLY A 1 82 ? 10.164 -15.468 -24.914 1.00 74.56 82 GLY A CA 1
ATOM 672 C C . GLY A 1 82 ? 11.042 -15.210 -26.129 1.00 74.56 82 GLY A C 1
ATOM 673 O O . GLY A 1 82 ? 12.267 -15.227 -26.028 1.00 74.56 82 GLY A O 1
ATOM 674 N N . HIS A 1 83 ? 10.415 -14.915 -27.268 1.00 75.38 83 HIS A N 1
ATOM 675 C CA . HIS A 1 83 ? 11.052 -14.380 -28.473 1.00 75.38 83 HIS A CA 1
ATOM 676 C C . HIS A 1 83 ? 10.230 -13.185 -28.965 1.00 75.38 83 HIS A C 1
ATOM 678 O O . HIS A 1 83 ? 9.002 -13.242 -28.998 1.00 75.38 83 HIS A O 1
ATOM 684 N N . GLY A 1 84 ? 10.887 -12.088 -29.339 1.00 76.12 84 GLY A N 1
ATOM 685 C CA . GLY A 1 84 ? 10.192 -10.914 -29.854 1.00 76.12 84 GLY A CA 1
ATOM 686 C C . GLY A 1 84 ? 11.101 -9.698 -30.019 1.00 76.12 84 GLY A C 1
ATOM 687 O O . GLY A 1 84 ? 12.188 -9.664 -29.449 1.00 76.12 84 GLY A O 1
ATOM 688 N N . PRO A 1 85 ? 10.649 -8.675 -30.763 1.00 74.25 85 PRO A N 1
ATOM 689 C CA . PRO A 1 85 ? 11.459 -7.502 -31.106 1.00 74.25 85 PRO A CA 1
ATOM 690 C C . PRO A 1 85 ? 11.857 -6.635 -29.900 1.00 74.25 85 PRO A C 1
ATOM 692 O O . PRO A 1 85 ? 12.823 -5.888 -29.984 1.00 74.25 85 PRO A O 1
ATOM 695 N N . VAL A 1 86 ? 11.128 -6.737 -28.784 1.00 73.94 86 VAL A N 1
ATOM 696 C CA . VAL A 1 86 ? 11.409 -6.027 -27.518 1.00 73.94 86 VAL A CA 1
ATOM 697 C C . VAL A 1 86 ? 11.888 -7.002 -26.430 1.00 73.94 86 VAL A C 1
ATOM 699 O O . VAL A 1 86 ? 12.174 -6.603 -25.306 1.00 73.94 86 VAL A O 1
ATOM 702 N N . TYR A 1 87 ? 11.962 -8.301 -26.741 1.00 76.62 87 TYR A N 1
ATOM 703 C CA . TYR A 1 87 ? 12.340 -9.321 -25.773 1.00 76.62 87 TYR A CA 1
ATOM 704 C C . TYR A 1 87 ? 13.869 -9.398 -25.651 1.00 76.62 87 TYR A C 1
ATOM 706 O O . TYR A 1 87 ? 14.528 -9.653 -26.662 1.00 76.62 87 TYR A O 1
ATOM 714 N N . PRO A 1 88 ? 14.464 -9.235 -24.455 1.00 71.81 88 PRO A N 1
ATOM 715 C CA . PRO A 1 88 ? 15.908 -9.353 -24.288 1.00 71.81 88 PRO A CA 1
ATOM 716 C C . PRO A 1 88 ? 16.309 -10.834 -24.338 1.00 71.81 88 PRO A C 1
ATOM 718 O O . PRO A 1 88 ? 16.341 -11.536 -23.326 1.00 71.81 88 PRO A O 1
ATOM 721 N N . THR A 1 89 ? 16.608 -11.328 -25.538 1.00 61.25 89 THR A N 1
ATOM 722 C CA . THR A 1 89 ? 16.825 -12.754 -25.839 1.00 61.25 89 THR A CA 1
ATOM 723 C C . THR A 1 89 ? 17.998 -13.403 -25.100 1.00 61.25 89 THR A C 1
ATOM 725 O O . THR A 1 89 ? 18.026 -14.623 -25.005 1.00 61.25 89 THR A O 1
ATOM 728 N N . GLN A 1 90 ? 18.944 -12.634 -24.544 1.00 61.56 90 GLN A N 1
ATOM 729 C CA . GLN A 1 90 ? 20.095 -13.196 -23.817 1.00 61.56 90 GLN A CA 1
ATOM 730 C C . GLN A 1 90 ? 19.943 -13.245 -22.287 1.00 61.56 90 GLN A C 1
ATOM 732 O O . GLN A 1 90 ? 20.591 -14.070 -21.649 1.00 61.56 90 GLN A O 1
ATOM 737 N N . GLN A 1 91 ? 19.129 -12.378 -21.675 1.00 64.06 91 GLN A N 1
ATOM 738 C CA . GLN A 1 91 ? 19.056 -12.249 -20.205 1.00 64.06 91 GLN A CA 1
ATOM 739 C C . GLN A 1 91 ? 17.626 -12.361 -19.644 1.00 64.06 91 GLN A C 1
ATOM 741 O O . GLN A 1 91 ? 17.454 -12.499 -18.428 1.00 64.06 91 GLN A O 1
ATOM 746 N N . GLY A 1 92 ? 16.606 -12.375 -20.513 1.00 71.00 92 GLY A N 1
ATOM 747 C CA . GLY A 1 92 ? 15.221 -12.127 -20.115 1.00 71.00 92 GLY A CA 1
ATOM 748 C C . GLY A 1 92 ? 15.025 -10.666 -19.693 1.00 71.00 92 GLY A C 1
ATOM 749 O O . GLY A 1 92 ? 15.919 -9.837 -19.847 1.00 71.00 92 GLY A O 1
ATOM 750 N N . PHE A 1 93 ? 13.857 -10.335 -19.142 1.00 70.50 93 PHE A N 1
ATOM 751 C CA . PHE A 1 93 ? 13.583 -8.980 -18.636 1.00 70.50 93 PHE A CA 1
ATOM 752 C C . PHE A 1 93 ? 14.286 -8.658 -17.307 1.00 70.50 93 PHE A C 1
ATOM 754 O O . PHE A 1 93 ? 14.244 -7.511 -16.865 1.00 70.50 93 PHE A O 1
ATOM 761 N N . GLU A 1 94 ? 14.927 -9.644 -16.673 1.00 75.75 94 GLU A N 1
ATOM 762 C CA . GLU A 1 94 ? 15.466 -9.482 -15.327 1.00 75.75 94 GLU A CA 1
ATOM 763 C C . GLU A 1 94 ? 16.911 -8.957 -15.294 1.00 75.75 94 GLU A C 1
ATOM 765 O O . GLU A 1 94 ? 17.778 -9.501 -15.986 1.00 75.75 94 GLU A O 1
ATOM 770 N N . PRO A 1 95 ? 17.222 -7.962 -14.435 1.00 71.06 95 PRO A N 1
ATOM 771 C CA . PRO A 1 95 ? 18.575 -7.436 -14.290 1.00 71.06 95 PRO A CA 1
ATOM 772 C C . PRO A 1 95 ? 19.569 -8.492 -13.792 1.00 71.06 95 PRO A C 1
ATOM 774 O O . PRO A 1 95 ? 19.283 -9.268 -12.877 1.00 71.06 95 PRO A O 1
ATOM 777 N N . THR A 1 96 ? 20.807 -8.451 -14.288 1.00 73.88 96 THR A N 1
ATOM 778 C CA . THR A 1 96 ? 21.903 -9.318 -13.809 1.00 73.88 96 THR A CA 1
ATOM 779 C C . THR A 1 96 ? 22.147 -9.187 -12.302 1.00 73.88 96 THR A C 1
ATOM 781 O O . THR A 1 96 ? 22.371 -10.191 -11.625 1.00 73.88 96 THR A O 1
ATOM 784 N N . GLY A 1 97 ? 22.030 -7.970 -11.757 1.00 75.38 97 GLY A N 1
ATOM 785 C CA . GLY A 1 97 ? 22.201 -7.690 -10.327 1.00 75.38 97 GLY A CA 1
ATOM 786 C C . GLY A 1 97 ? 21.174 -8.376 -9.421 1.00 75.38 97 GLY A C 1
ATOM 787 O O . GLY A 1 97 ? 21.489 -8.691 -8.273 1.00 75.38 97 GLY A O 1
ATOM 788 N N . CYS A 1 98 ? 19.969 -8.670 -9.921 1.00 81.94 98 CYS A N 1
ATOM 789 C CA . CYS A 1 98 ? 18.994 -9.444 -9.156 1.00 81.94 98 CYS A CA 1
ATOM 790 C C . CYS A 1 98 ? 19.555 -10.835 -8.818 1.00 81.94 98 CYS A C 1
ATOM 792 O O . CYS A 1 98 ? 19.576 -11.230 -7.651 1.00 81.94 98 CYS A O 1
ATOM 794 N N . ARG A 1 99 ? 20.047 -11.557 -9.835 1.00 79.50 99 ARG A N 1
ATOM 795 C CA . ARG A 1 99 ? 20.488 -12.955 -9.698 1.00 79.50 99 ARG A CA 1
ATOM 796 C C . ARG A 1 99 ? 21.683 -13.094 -8.766 1.00 79.50 99 ARG A C 1
ATOM 798 O O . ARG A 1 99 ? 21.780 -14.069 -8.031 1.00 79.50 99 ARG A O 1
ATOM 805 N N . THR A 1 100 ? 22.593 -12.128 -8.818 1.00 79.75 100 THR A N 1
ATOM 806 C CA . THR A 1 100 ? 23.887 -12.216 -8.139 1.00 79.75 100 THR A CA 1
ATOM 807 C C . THR A 1 100 ? 23.885 -11.576 -6.755 1.00 79.75 100 THR A C 1
ATOM 809 O O . THR A 1 100 ? 24.578 -12.071 -5.872 1.00 79.75 100 THR A O 1
ATOM 812 N N . GLN A 1 101 ? 23.124 -10.495 -6.539 1.00 82.88 101 GLN A N 1
ATOM 813 C CA . GLN A 1 101 ? 23.298 -9.644 -5.353 1.00 82.88 101 GLN A CA 1
ATOM 814 C C . GLN A 1 101 ? 22.001 -9.272 -4.627 1.00 82.88 101 GLN A C 1
ATOM 816 O O . GLN A 1 101 ? 22.035 -9.092 -3.411 1.00 82.88 101 GLN A O 1
ATOM 821 N N . TYR A 1 102 ? 20.867 -9.151 -5.326 1.00 87.31 102 TYR A N 1
ATOM 822 C CA . TYR A 1 102 ? 19.666 -8.506 -4.767 1.00 87.31 102 TYR A CA 1
ATOM 823 C C . TYR A 1 102 ? 18.420 -9.400 -4.652 1.00 87.31 102 TYR A C 1
ATOM 825 O O . TYR A 1 102 ? 17.376 -8.914 -4.216 1.00 87.31 102 TYR A O 1
ATOM 833 N N . TRP A 1 103 ? 18.501 -10.703 -4.944 1.00 87.31 103 TRP A N 1
ATOM 834 C CA . TRP A 1 103 ? 17.375 -11.650 -4.813 1.00 87.31 103 TRP A CA 1
ATOM 835 C C . TRP A 1 103 ? 16.700 -11.628 -3.433 1.00 87.31 103 TRP A C 1
ATOM 837 O O . TRP A 1 103 ? 15.470 -11.636 -3.333 1.00 87.31 103 TRP A O 1
ATOM 847 N N . TRP A 1 104 ? 17.486 -11.502 -2.364 1.00 89.56 104 TRP A N 1
ATOM 848 C CA . TRP A 1 104 ? 17.004 -11.459 -0.981 1.00 89.56 104 TRP A CA 1
ATOM 849 C C . TRP A 1 104 ? 16.117 -10.237 -0.688 1.00 89.56 104 TRP A C 1
ATOM 851 O O . TRP A 1 104 ? 15.244 -10.298 0.178 1.00 89.56 104 TRP A O 1
ATOM 861 N N . THR A 1 105 ? 16.267 -9.140 -1.442 1.00 91.81 105 THR A N 1
ATOM 862 C CA . THR A 1 105 ? 15.420 -7.944 -1.285 1.00 91.81 105 THR A CA 1
ATOM 863 C C . THR A 1 105 ? 13.960 -8.208 -1.668 1.00 91.81 105 THR A C 1
ATOM 865 O O . THR A 1 105 ? 13.064 -7.506 -1.191 1.00 91.81 105 THR A O 1
ATOM 868 N N . SER A 1 106 ? 13.711 -9.243 -2.480 1.00 91.00 106 SER A N 1
ATOM 869 C CA . SER A 1 106 ? 12.369 -9.733 -2.814 1.00 91.00 106 SER A CA 1
ATOM 870 C C . SER A 1 106 ? 11.736 -10.460 -1.632 1.00 91.00 106 SER A C 1
ATOM 872 O O . SER A 1 106 ? 10.611 -10.152 -1.260 1.00 91.00 106 SER A O 1
ATOM 874 N N . ILE A 1 107 ? 12.488 -11.334 -0.957 1.00 91.81 107 ILE A N 1
ATOM 875 C CA . ILE A 1 107 ? 12.027 -12.040 0.254 1.00 91.81 107 ILE A CA 1
ATOM 876 C C . ILE A 1 107 ? 11.628 -11.044 1.342 1.00 91.81 107 ILE A C 1
ATOM 878 O O . ILE A 1 107 ? 10.584 -11.180 1.975 1.00 91.81 107 ILE A O 1
ATOM 882 N N . LEU A 1 108 ? 12.452 -10.016 1.532 1.00 93.25 108 LEU A N 1
ATOM 883 C CA . LEU A 1 108 ? 12.212 -8.993 2.539 1.00 93.25 108 LEU A CA 1
ATOM 884 C C . LEU A 1 108 ? 11.260 -7.892 2.077 1.00 93.25 108 LEU A C 1
ATOM 886 O O . LEU A 1 108 ? 11.048 -6.958 2.827 1.00 93.25 108 LEU A O 1
ATOM 890 N N . TYR A 1 109 ? 10.693 -7.939 0.873 1.00 94.50 109 TYR A N 1
ATOM 891 C CA . TYR A 1 109 ? 9.822 -6.878 0.363 1.00 94.50 109 TYR A CA 1
ATOM 892 C C . TYR A 1 109 ? 10.436 -5.456 0.397 1.00 94.50 109 TYR A C 1
ATOM 894 O O . TYR A 1 109 ? 9.705 -4.475 0.474 1.00 94.50 109 TYR A O 1
ATOM 902 N N . ILE A 1 110 ? 11.751 -5.303 0.204 1.00 94.44 110 ILE A N 1
ATOM 903 C CA . ILE A 1 110 ? 12.452 -3.993 0.213 1.00 94.44 110 ILE A CA 1
ATOM 904 C C . ILE A 1 110 ? 13.181 -3.637 -1.095 1.00 94.44 110 ILE A C 1
ATOM 906 O O . ILE A 1 110 ? 13.948 -2.673 -1.137 1.00 94.44 110 ILE A O 1
ATOM 910 N N . GLY A 1 111 ? 12.962 -4.391 -2.176 1.00 90.38 111 GLY A N 1
ATOM 911 C CA . GLY A 1 111 ? 13.624 -4.160 -3.470 1.00 90.38 111 GLY A CA 1
ATOM 912 C C . GLY A 1 111 ? 13.437 -2.741 -4.030 1.00 90.38 111 GLY A C 1
ATOM 913 O O . GLY A 1 111 ? 14.377 -2.152 -4.559 1.00 90.38 111 GLY A O 1
ATOM 914 N N . ASN A 1 112 ? 12.262 -2.144 -3.819 1.00 91.00 112 ASN A N 1
ATOM 915 C CA . ASN A 1 112 ? 11.935 -0.770 -4.220 1.00 91.00 112 ASN A CA 1
ATOM 916 C C . ASN A 1 112 ? 12.670 0.321 -3.407 1.00 91.00 112 ASN A C 1
ATOM 918 O O . ASN A 1 112 ? 12.715 1.481 -3.835 1.00 91.00 112 ASN A O 1
ATOM 922 N N . LEU A 1 113 ? 13.241 -0.027 -2.248 1.00 89.62 113 LEU A N 1
ATOM 923 C CA . LEU A 1 113 ? 13.963 0.887 -1.358 1.00 89.62 113 LEU A CA 1
ATOM 924 C C . LEU A 1 113 ? 15.482 0.777 -1.510 1.00 89.62 113 LEU A C 1
ATOM 926 O O . LEU A 1 113 ? 16.143 1.804 -1.622 1.00 89.62 113 LEU A O 1
ATOM 930 N N . VAL A 1 114 ? 16.024 -0.445 -1.535 1.00 86.25 114 VAL A N 1
ATOM 931 C CA . VAL A 1 114 ? 17.480 -0.684 -1.510 1.00 86.25 114 VAL A CA 1
ATOM 932 C C . VAL A 1 114 ? 18.131 -0.371 -2.858 1.00 86.25 114 VAL A C 1
ATOM 934 O O . VAL A 1 114 ? 19.047 0.444 -2.942 1.00 86.25 114 VAL A O 1
ATOM 937 N N . LYS A 1 115 ? 17.669 -1.020 -3.930 1.00 81.56 115 LYS A N 1
ATOM 938 C CA . LYS A 1 115 ? 18.205 -0.837 -5.283 1.00 81.56 115 LYS A CA 1
ATOM 939 C C . LYS A 1 115 ? 17.104 -1.117 -6.300 1.00 81.56 115 LYS A C 1
ATOM 941 O O . LYS A 1 115 ? 17.017 -2.211 -6.850 1.00 81.56 115 LYS A O 1
ATOM 946 N N . SER A 1 116 ? 16.278 -0.105 -6.560 1.00 81.56 116 SER A N 1
ATOM 947 C CA . SER A 1 116 ? 15.129 -0.208 -7.472 1.00 81.56 116 SER A CA 1
ATOM 948 C C . SER A 1 116 ? 15.494 -0.669 -8.884 1.00 81.56 116 SER A C 1
ATOM 950 O O . SER A 1 116 ? 14.682 -1.278 -9.568 1.00 81.56 116 SER A O 1
ATOM 952 N N . ASP A 1 117 ? 16.725 -0.391 -9.302 1.00 80.38 117 ASP A N 1
ATOM 953 C CA . ASP A 1 117 ? 17.240 -0.697 -10.641 1.00 80.38 117 ASP A CA 1
ATOM 954 C C . ASP A 1 117 ? 17.594 -2.174 -10.815 1.00 80.38 117 ASP A C 1
ATOM 956 O O . ASP A 1 117 ? 17.713 -2.657 -11.936 1.00 80.38 117 ASP A O 1
ATOM 960 N N . SER A 1 118 ? 17.762 -2.881 -9.699 1.00 83.56 118 SER A N 1
ATOM 961 C CA . SER A 1 118 ? 18.167 -4.285 -9.660 1.00 83.56 118 SER A CA 1
ATOM 962 C C . SER A 1 118 ? 17.081 -5.166 -9.040 1.00 83.56 118 SER A C 1
ATOM 964 O O . SER A 1 118 ? 17.385 -6.238 -8.514 1.00 83.56 118 SER A O 1
ATOM 966 N N . MET A 1 119 ? 15.824 -4.707 -9.057 1.00 86.56 119 MET A N 1
ATOM 967 C CA . MET A 1 119 ? 14.686 -5.510 -8.615 1.00 86.56 119 MET A CA 1
ATOM 968 C C . MET A 1 119 ? 14.542 -6.757 -9.488 1.00 86.56 119 MET A C 1
ATOM 970 O O . MET A 1 119 ? 14.717 -6.691 -10.697 1.00 86.56 119 MET A O 1
ATOM 974 N N . CYS A 1 120 ? 14.197 -7.875 -8.853 1.00 84.12 120 CYS A N 1
ATOM 975 C CA . CYS A 1 120 ? 14.068 -9.185 -9.497 1.00 84.12 120 CYS A CA 1
ATOM 976 C C . CYS A 1 120 ? 12.759 -9.449 -10.223 1.00 84.12 120 CYS A C 1
ATOM 978 O O . CYS A 1 120 ? 12.565 -10.536 -10.760 1.00 84.12 120 CYS A O 1
ATOM 980 N N . LEU A 1 121 ? 11.816 -8.532 -10.079 1.00 86.62 121 LEU A N 1
ATOM 981 C CA . LEU A 1 121 ? 10.579 -8.532 -10.820 1.00 86.62 121 LEU A CA 1
ATOM 982 C C . LEU A 1 121 ? 10.099 -7.090 -10.802 1.00 86.62 121 LEU A C 1
ATOM 984 O O . LEU A 1 121 ? 9.570 -6.625 -9.797 1.00 86.62 121 LEU A O 1
ATOM 988 N N . GLY A 1 122 ? 10.311 -6.346 -11.886 1.00 83.88 122 GLY A N 1
ATOM 989 C CA . GLY A 1 122 ? 9.989 -4.913 -11.914 1.00 83.88 122 GLY A CA 1
ATOM 990 C C . GLY A 1 122 ? 8.546 -4.631 -11.488 1.00 83.88 122 GLY A C 1
ATOM 991 O O . GLY A 1 122 ? 8.303 -3.726 -10.695 1.00 83.88 122 GLY A O 1
ATOM 992 N N . VAL A 1 123 ? 7.599 -5.472 -11.923 1.00 85.75 123 VAL A N 1
ATOM 993 C CA . VAL A 1 123 ? 6.171 -5.362 -11.585 1.00 85.75 123 VAL A CA 1
ATOM 994 C C . VAL A 1 123 ? 5.865 -5.635 -10.107 1.00 85.75 123 VAL A C 1
ATOM 996 O O . VAL A 1 123 ? 4.824 -5.199 -9.635 1.00 85.75 123 VAL A O 1
ATOM 999 N N . SER A 1 124 ? 6.742 -6.280 -9.328 1.00 91.00 124 SER A N 1
ATOM 1000 C CA . SER A 1 124 ? 6.457 -6.593 -7.918 1.00 91.00 124 SER A CA 1
ATOM 1001 C C . SER A 1 124 ? 6.491 -5.382 -6.990 1.00 91.00 124 SER A C 1
ATOM 1003 O O . SER A 1 124 ? 6.136 -5.522 -5.821 1.00 91.00 124 SER A O 1
ATOM 1005 N N . TRP A 1 125 ? 6.902 -4.198 -7.464 1.00 92.25 125 TRP A N 1
ATOM 1006 C CA . TRP A 1 125 ? 6.994 -2.963 -6.668 1.00 92.25 125 TRP A CA 1
ATOM 1007 C C . TRP A 1 125 ? 5.739 -2.680 -5.831 1.00 92.25 125 TRP A C 1
ATOM 1009 O O . TRP A 1 125 ? 5.851 -2.226 -4.692 1.00 92.25 125 TRP A O 1
ATOM 1019 N N . TYR A 1 126 ? 4.547 -2.988 -6.354 1.00 92.75 126 TYR A N 1
ATOM 1020 C CA . TYR A 1 126 ? 3.303 -2.761 -5.621 1.00 92.75 126 TYR A CA 1
ATOM 1021 C C . TYR A 1 126 ? 3.166 -3.720 -4.439 1.00 92.75 126 TYR A C 1
ATOM 1023 O O . TYR A 1 126 ? 2.671 -3.327 -3.391 1.00 92.75 126 TYR A O 1
ATOM 1031 N N . LEU A 1 127 ? 3.651 -4.955 -4.574 1.00 94.75 127 LEU A N 1
ATOM 1032 C CA . LEU A 1 127 ? 3.644 -5.948 -3.507 1.00 94.75 127 LEU A CA 1
ATOM 1033 C C . LEU A 1 127 ? 4.648 -5.579 -2.404 1.00 94.75 127 LEU A C 1
ATOM 1035 O O . LEU A 1 127 ? 4.361 -5.758 -1.222 1.00 94.75 127 LEU A O 1
ATOM 1039 N N . HIS A 1 128 ? 5.793 -4.999 -2.783 1.00 95.38 128 HIS A N 1
ATOM 1040 C CA . HIS A 1 128 ? 6.736 -4.398 -1.835 1.00 95.38 128 HIS A CA 1
ATOM 1041 C C . HIS A 1 128 ? 6.071 -3.287 -1.014 1.00 95.38 128 HIS A C 1
ATOM 1043 O O . HIS A 1 128 ? 6.083 -3.337 0.215 1.00 95.38 128 HIS A O 1
ATOM 1049 N N . ASN A 1 129 ? 5.435 -2.324 -1.689 1.00 96.19 129 ASN A N 1
ATOM 1050 C CA . ASN A 1 129 ? 4.708 -1.233 -1.035 1.00 96.19 129 ASN A CA 1
ATOM 1051 C C . ASN A 1 129 ? 3.589 -1.754 -0.126 1.00 96.19 129 ASN A C 1
ATOM 1053 O O . ASN A 1 129 ? 3.472 -1.324 1.015 1.00 96.19 129 ASN A O 1
ATOM 1057 N N . ASP A 1 130 ? 2.791 -2.706 -0.606 1.00 96.94 130 ASP A N 1
ATOM 1058 C CA . ASP A 1 130 ? 1.678 -3.290 0.140 1.00 96.94 130 ASP A CA 1
ATOM 1059 C C . ASP A 1 130 ? 2.126 -3.933 1.463 1.00 96.94 130 ASP A C 1
ATOM 1061 O O . ASP A 1 130 ? 1.519 -3.696 2.510 1.00 96.94 130 ASP A O 1
ATOM 1065 N N . MET A 1 131 ? 3.229 -4.687 1.447 1.00 96.44 131 MET A N 1
ATOM 1066 C CA . MET A 1 131 ? 3.796 -5.259 2.672 1.00 96.44 131 MET A CA 1
ATOM 1067 C C . MET A 1 131 ? 4.368 -4.193 3.604 1.00 96.44 131 MET A C 1
ATOM 1069 O O . MET A 1 131 ? 4.139 -4.259 4.811 1.00 96.44 131 MET A O 1
ATOM 1073 N N . GLN A 1 132 ? 5.036 -3.174 3.062 1.00 97.31 132 GLN A N 1
ATOM 1074 C CA . GLN A 1 132 ? 5.531 -2.041 3.849 1.00 97.31 132 GLN A CA 1
ATOM 1075 C C . GLN A 1 132 ? 4.381 -1.287 4.531 1.00 97.31 132 GLN A C 1
ATOM 1077 O O . GLN A 1 132 ? 4.475 -0.945 5.711 1.00 97.31 132 GLN A O 1
ATOM 1082 N N . PHE A 1 133 ? 3.261 -1.085 3.833 1.00 97.75 133 PHE A N 1
ATOM 1083 C CA . PHE A 1 133 ? 2.058 -0.477 4.401 1.00 97.75 133 PHE A CA 1
ATOM 1084 C C . PHE A 1 133 ? 1.430 -1.357 5.483 1.00 97.75 133 PHE A C 1
ATOM 1086 O O . PHE A 1 133 ? 1.044 -0.851 6.537 1.00 97.75 133 PHE A O 1
ATOM 1093 N N . HIS A 1 134 ? 1.389 -2.677 5.279 1.00 96.81 134 HIS A N 1
ATOM 1094 C CA . HIS A 1 134 ? 0.925 -3.629 6.294 1.00 96.81 134 HIS A CA 1
ATOM 1095 C C . HIS A 1 134 ? 1.770 -3.590 7.570 1.00 96.81 134 HIS A C 1
ATOM 1097 O O . HIS A 1 134 ? 1.221 -3.761 8.660 1.00 96.81 134 HIS A O 1
ATOM 1103 N N . TRP A 1 135 ? 3.080 -3.350 7.450 1.00 96.81 135 TRP A N 1
ATOM 1104 C CA . TRP A 1 135 ? 3.989 -3.220 8.592 1.00 96.81 135 TRP A CA 1
ATOM 1105 C C . TRP A 1 135 ? 3.724 -1.982 9.438 1.00 96.81 135 TRP A C 1
ATOM 1107 O O . TRP A 1 135 ? 3.788 -2.057 10.662 1.00 96.81 135 TRP A O 1
ATOM 1117 N N . ILE A 1 136 ? 3.396 -0.857 8.804 1.00 97.19 136 ILE A N 1
ATOM 1118 C CA . ILE A 1 136 ? 3.140 0.404 9.513 1.00 97.19 136 ILE A CA 1
ATOM 1119 C C . ILE A 1 136 ? 1.676 0.568 9.940 1.00 97.19 136 ILE A C 1
ATOM 1121 O O . ILE A 1 136 ? 1.390 1.341 10.852 1.00 97.19 136 ILE A O 1
ATOM 1125 N N . ALA A 1 137 ? 0.734 -0.154 9.323 1.00 97.50 137 ALA A N 1
ATOM 1126 C CA . ALA A 1 137 ? -0.694 -0.027 9.616 1.00 97.50 137 ALA A CA 1
ATOM 1127 C C . ALA A 1 137 ? -1.047 -0.173 11.113 1.00 97.50 137 ALA A C 1
ATOM 1129 O O . ALA A 1 137 ? -1.869 0.612 11.594 1.00 97.50 137 ALA A O 1
ATOM 1130 N N . PRO A 1 138 ? -0.422 -1.074 11.903 1.00 96.75 138 PRO A N 1
ATOM 1131 C CA . PRO A 1 138 ? -0.709 -1.201 13.331 1.00 96.75 138 PRO A CA 1
ATOM 1132 C C . PRO A 1 138 ? -0.502 0.079 14.145 1.00 96.75 138 PRO A C 1
ATOM 1134 O O . PRO A 1 138 ? -1.198 0.259 15.141 1.00 96.75 138 PRO A O 1
ATOM 1137 N N . PHE A 1 139 ? 0.354 1.013 13.711 1.00 96.88 139 PHE A N 1
ATOM 1138 C CA . PHE A 1 139 ? 0.488 2.316 14.377 1.00 96.88 139 PHE A CA 1
ATOM 1139 C C . PHE A 1 139 ? -0.807 3.136 14.344 1.00 96.88 139 PHE A C 1
ATOM 1141 O O . PHE A 1 139 ? -1.082 3.875 15.286 1.00 96.88 139 PHE A O 1
ATOM 1148 N N . ALA A 1 140 ? -1.631 2.973 13.307 1.00 97.25 140 ALA A N 1
ATOM 1149 C CA . ALA A 1 140 ? -2.963 3.566 13.242 1.00 97.25 140 ALA A CA 1
ATOM 1150 C C . ALA A 1 140 ? -4.035 2.639 13.848 1.00 97.25 140 ALA A C 1
ATOM 1152 O O . ALA A 1 140 ? -4.886 3.089 14.616 1.00 97.25 140 ALA A O 1
ATOM 1153 N N . LEU A 1 141 ? -3.964 1.332 13.568 1.00 97.31 141 LEU A N 1
ATOM 1154 C CA . LEU A 1 141 ? -4.998 0.369 13.964 1.00 97.31 141 LEU A CA 1
ATOM 1155 C C . LEU A 1 141 ? -5.030 0.074 15.470 1.00 97.31 141 LEU A C 1
ATOM 1157 O O . LEU A 1 141 ? -6.110 -0.108 16.032 1.00 97.31 141 LEU A O 1
ATOM 1161 N N . ILE A 1 142 ? -3.877 0.029 16.146 1.00 97.19 142 ILE A N 1
ATOM 1162 C CA . ILE A 1 142 ? -3.811 -0.252 17.588 1.00 97.19 142 ILE A CA 1
ATOM 1163 C C . ILE A 1 142 ? -4.519 0.852 18.390 1.00 97.19 142 ILE A C 1
ATOM 1165 O O . ILE A 1 142 ? -5.411 0.513 19.172 1.00 97.19 142 ILE A O 1
ATOM 1169 N N . PRO A 1 143 ? -4.225 2.158 18.191 1.00 96.88 143 PRO A N 1
ATOM 1170 C CA . PRO A 1 143 ? -4.984 3.230 18.832 1.00 96.88 143 PRO A CA 1
ATOM 1171 C C . PRO A 1 143 ? -6.492 3.159 18.574 1.00 96.88 143 PRO A C 1
ATOM 1173 O O . PRO A 1 143 ? -7.275 3.487 19.465 1.00 96.88 143 PRO A O 1
ATOM 1176 N N . PHE A 1 144 ? -6.909 2.701 17.389 1.00 96.25 144 PHE A N 1
ATOM 1177 C CA . PHE A 1 144 ? -8.322 2.553 17.050 1.00 96.25 144 PHE A CA 1
ATOM 1178 C C . PHE A 1 144 ? -9.027 1.534 17.955 1.00 96.25 144 PHE A C 1
ATOM 1180 O O . PHE A 1 144 ? -10.069 1.851 18.531 1.00 96.25 144 PHE A O 1
ATOM 1187 N N . VAL A 1 145 ? -8.448 0.337 18.118 1.00 95.38 145 VAL A N 1
ATOM 1188 C CA . VAL A 1 145 ? -9.072 -0.763 18.881 1.00 95.38 145 VAL A CA 1
ATOM 1189 C C . VAL A 1 145 ? -9.020 -0.569 20.394 1.00 95.38 145 VAL A C 1
ATOM 1191 O O . VAL A 1 145 ? -9.911 -1.037 21.091 1.00 95.38 145 VAL A O 1
ATOM 1194 N N . ILE A 1 146 ? -8.028 0.160 20.918 1.00 95.12 146 ILE A N 1
ATOM 1195 C CA . ILE A 1 146 ? -7.939 0.478 22.359 1.00 95.12 146 ILE A CA 1
ATOM 1196 C C . ILE A 1 146 ? -8.787 1.699 22.761 1.00 95.12 146 ILE A C 1
ATOM 1198 O O . ILE A 1 146 ? -8.663 2.202 23.875 1.00 95.12 146 ILE A O 1
ATOM 1202 N N . GLY A 1 147 ? -9.609 2.228 21.848 1.00 93.06 147 GLY A N 1
ATOM 1203 C CA . GLY A 1 147 ? -10.510 3.356 22.104 1.00 93.06 147 GLY A CA 1
ATOM 1204 C C . GLY A 1 147 ? -9.893 4.749 21.920 1.00 93.06 147 GLY A C 1
ATOM 1205 O O . GLY A 1 147 ? -10.606 5.747 21.999 1.00 93.06 147 GLY A O 1
ATOM 1206 N N . ARG A 1 148 ? -8.601 4.862 21.587 1.00 95.56 148 ARG A N 1
ATOM 1207 C CA . ARG A 1 148 ? -7.922 6.140 21.288 1.00 95.56 148 ARG A CA 1
ATOM 1208 C C . ARG A 1 148 ? -8.108 6.543 19.820 1.00 95.56 148 ARG A C 1
ATOM 1210 O O . ARG A 1 148 ? -7.143 6.736 19.077 1.00 95.56 148 ARG A O 1
ATOM 1217 N N . LYS A 1 149 ? -9.369 6.691 19.396 1.00 94.31 149 LYS A N 1
ATOM 1218 C CA . LYS A 1 149 ? -9.735 6.953 17.990 1.00 94.31 149 LYS A CA 1
ATOM 1219 C C . LYS A 1 149 ? -9.081 8.220 17.426 1.00 94.31 149 LYS A C 1
ATOM 1221 O O . LYS A 1 149 ? -8.655 8.200 16.278 1.00 94.31 149 LYS A O 1
ATOM 1226 N N . SER A 1 150 ? -8.937 9.284 18.221 1.00 95.31 150 SER A N 1
ATOM 1227 C CA . SER A 1 150 ? -8.273 10.528 17.797 1.00 95.31 150 SER A CA 1
ATOM 1228 C C . SER A 1 150 ? -6.835 10.297 17.321 1.00 95.31 150 SER A C 1
ATOM 1230 O O . SER A 1 150 ? -6.463 10.786 16.259 1.00 95.31 150 SER A O 1
ATOM 1232 N N . LEU A 1 151 ? -6.055 9.486 18.046 1.00 96.88 151 LEU A N 1
ATOM 1233 C CA . LEU A 1 151 ? -4.693 9.116 17.651 1.00 96.88 151 LEU A CA 1
ATOM 1234 C C . LEU A 1 151 ? -4.682 8.282 16.366 1.00 96.88 151 LEU A C 1
ATOM 1236 O O . LEU A 1 151 ? -3.858 8.524 15.491 1.00 96.88 151 LEU A O 1
ATOM 1240 N N . SER A 1 152 ? -5.621 7.345 16.215 1.00 96.69 152 SER A N 1
ATOM 1241 C CA . SER A 1 152 ? -5.764 6.564 14.977 1.00 96.69 152 SER A CA 1
ATOM 1242 C C . SER A 1 152 ? -6.023 7.460 13.764 1.00 96.69 152 SER A C 1
ATOM 1244 O O . SER A 1 152 ? -5.371 7.313 12.727 1.00 96.69 152 SER A O 1
ATOM 1246 N N . PHE A 1 153 ? -6.967 8.400 13.882 1.00 96.56 153 PHE A N 1
ATOM 1247 C CA . PHE A 1 153 ? -7.259 9.357 12.814 1.00 96.56 153 PHE A CA 1
ATOM 1248 C C . PHE A 1 153 ? -6.060 10.263 12.535 1.00 96.56 153 PHE A C 1
ATOM 1250 O O . PHE A 1 153 ? -5.724 10.439 11.370 1.00 96.56 153 PHE A O 1
ATOM 1257 N N . LEU A 1 154 ? -5.366 10.754 13.567 1.00 97.31 154 LEU A N 1
ATOM 1258 C CA . LEU A 1 154 ? -4.152 11.560 13.416 1.00 97.31 154 LEU A CA 1
ATOM 1259 C C . LEU A 1 154 ? -3.071 10.822 12.615 1.00 97.31 154 LEU A C 1
ATOM 1261 O O . LEU A 1 154 ? -2.592 11.355 11.617 1.00 97.31 154 LEU A O 1
ATOM 1265 N N . PHE A 1 155 ? -2.725 9.587 12.999 1.00 97.44 155 PHE A N 1
ATOM 1266 C CA . PHE A 1 155 ? -1.741 8.783 12.264 1.00 97.44 155 PHE A CA 1
ATOM 1267 C C . PHE A 1 155 ? -2.175 8.533 10.822 1.00 97.44 155 PHE A C 1
ATOM 1269 O O . PHE A 1 155 ? -1.372 8.643 9.901 1.00 97.44 155 PHE A O 1
ATOM 1276 N N . THR A 1 156 ? -3.453 8.231 10.606 1.00 97.06 156 THR A N 1
ATOM 1277 C CA . THR A 1 156 ? -3.954 7.938 9.260 1.00 97.06 156 THR A CA 1
ATOM 1278 C C . THR A 1 156 ? -3.955 9.184 8.372 1.00 97.06 156 THR A C 1
ATOM 1280 O O . THR A 1 156 ? -3.551 9.108 7.215 1.00 97.06 156 THR A O 1
ATOM 1283 N N . ILE A 1 157 ? -4.338 10.345 8.911 1.00 97.38 157 ILE A N 1
ATOM 1284 C CA . ILE A 1 157 ? -4.265 11.636 8.212 1.00 97.38 157 ILE A CA 1
ATOM 1285 C C . ILE A 1 157 ? -2.809 11.986 7.904 1.00 97.38 157 ILE A C 1
ATOM 1287 O O . ILE A 1 157 ? -2.518 12.402 6.788 1.00 97.38 157 ILE A O 1
ATOM 1291 N N . LEU A 1 158 ? -1.883 11.758 8.839 1.00 97.69 158 LEU A N 1
ATOM 1292 C CA . LEU A 1 158 ? -0.457 11.972 8.600 1.00 97.69 158 LEU A CA 1
ATOM 1293 C C . LEU A 1 158 ? 0.048 11.135 7.416 1.00 97.69 158 LEU A C 1
ATOM 1295 O O . LEU A 1 158 ? 0.754 11.663 6.565 1.00 97.69 158 LEU A O 1
ATOM 1299 N N . LEU A 1 159 ? -0.358 9.866 7.303 1.00 97.50 159 LEU A N 1
ATOM 1300 C CA . LEU A 1 159 ? -0.019 9.033 6.143 1.00 97.50 159 LEU A CA 1
ATOM 1301 C C . LEU A 1 159 ? -0.597 9.597 4.836 1.00 97.50 159 LEU A C 1
ATOM 1303 O O . LEU A 1 159 ? 0.100 9.628 3.823 1.00 97.50 159 LEU A O 1
ATOM 1307 N N . VAL A 1 160 ? -1.837 10.095 4.848 1.00 97.25 160 VAL A N 1
ATOM 1308 C CA . VAL A 1 160 ? -2.424 10.774 3.679 1.00 97.25 160 VAL A CA 1
ATOM 1309 C C . VAL A 1 160 ? -1.601 12.005 3.291 1.00 97.25 160 VAL A C 1
ATOM 1311 O O . VAL A 1 160 ? -1.268 12.167 2.117 1.00 97.25 160 VAL A O 1
ATOM 1314 N N . LEU A 1 161 ? -1.222 12.832 4.267 1.00 97.25 161 LEU A N 1
ATOM 1315 C CA . LEU A 1 161 ? -0.414 14.033 4.049 1.00 97.25 161 LEU A CA 1
ATOM 1316 C C . LEU A 1 161 ? 1.000 13.708 3.560 1.00 97.25 161 LEU A C 1
ATOM 1318 O O . LEU A 1 161 ? 1.497 14.417 2.695 1.00 97.25 161 LEU A O 1
ATOM 1322 N N . ILE A 1 162 ? 1.627 12.631 4.041 1.00 96.25 162 ILE A N 1
ATOM 1323 C CA . ILE A 1 162 ? 2.920 12.152 3.523 1.00 96.25 162 ILE A CA 1
ATOM 1324 C C . ILE A 1 162 ? 2.787 11.770 2.046 1.00 96.25 162 ILE A C 1
ATOM 1326 O O . ILE A 1 162 ? 3.629 12.166 1.244 1.00 96.25 162 ILE A O 1
ATOM 1330 N N . GLY A 1 163 ? 1.715 11.058 1.683 1.00 93.88 163 GLY A N 1
ATOM 1331 C CA . GLY A 1 163 ? 1.396 10.707 0.298 1.00 93.88 163 GLY A CA 1
ATOM 1332 C C . GLY A 1 163 ? 1.293 11.920 -0.617 1.00 93.88 163 GLY A C 1
ATOM 1333 O O . GLY A 1 163 ? 2.020 12.041 -1.602 1.00 93.88 163 GLY A O 1
ATOM 1334 N N . ILE A 1 164 ? 0.397 12.839 -0.258 1.00 92.38 164 ILE A N 1
ATOM 1335 C CA . ILE A 1 164 ? 0.127 14.056 -1.032 1.00 92.38 164 ILE A CA 1
ATOM 1336 C C . ILE A 1 164 ? 1.367 14.955 -1.067 1.00 92.38 164 ILE A C 1
ATOM 1338 O O . ILE A 1 164 ? 1.776 15.393 -2.137 1.00 92.38 164 ILE A O 1
ATOM 1342 N N . GLY A 1 165 ? 1.988 15.191 0.088 1.00 91.44 165 GLY A N 1
ATOM 1343 C CA . GLY A 1 165 ? 3.173 16.030 0.231 1.00 91.44 165 GLY A CA 1
ATOM 1344 C C . GLY A 1 165 ? 4.343 15.516 -0.598 1.00 91.44 165 GLY A C 1
ATOM 1345 O O . GLY A 1 165 ? 4.964 16.298 -1.303 1.00 91.44 165 GLY A O 1
ATOM 1346 N N . SER A 1 166 ? 4.585 14.203 -0.607 1.00 89.75 166 SER A N 1
ATOM 1347 C CA . SER A 1 166 ? 5.646 13.609 -1.425 1.00 89.75 166 SER A CA 1
ATOM 1348 C C . SER A 1 166 ? 5.437 13.849 -2.915 1.00 89.75 166 SER A C 1
ATOM 1350 O O . SER A 1 166 ? 6.371 14.244 -3.608 1.00 89.75 166 SER A O 1
ATOM 1352 N N . ILE A 1 167 ? 4.212 13.636 -3.411 1.00 85.62 167 ILE A N 1
ATOM 1353 C CA . ILE A 1 167 ? 3.885 13.895 -4.817 1.00 85.62 167 ILE A CA 1
ATOM 1354 C C . ILE A 1 167 ? 4.073 15.383 -5.120 1.00 85.62 167 ILE A C 1
ATOM 1356 O O . ILE A 1 167 ? 4.768 15.715 -6.074 1.00 85.62 167 ILE A O 1
ATOM 1360 N N . LEU A 1 168 ? 3.522 16.276 -4.290 1.00 86.38 168 LEU A N 1
ATOM 1361 C CA . LEU A 1 168 ? 3.651 17.724 -4.472 1.00 86.38 168 LEU A CA 1
ATOM 1362 C C . LEU A 1 168 ? 5.114 18.173 -4.501 1.00 86.38 168 LEU A C 1
ATOM 1364 O O . LEU A 1 168 ? 5.505 18.893 -5.412 1.00 86.38 168 LEU A O 1
ATOM 1368 N N . THR A 1 169 ? 5.938 17.726 -3.551 1.00 84.50 169 THR A N 1
ATOM 1369 C CA . THR A 1 169 ? 7.366 18.063 -3.511 1.00 84.50 169 THR A CA 1
ATOM 1370 C C . THR A 1 169 ? 8.080 17.616 -4.780 1.00 84.50 169 THR A C 1
ATOM 1372 O O . THR A 1 169 ? 8.882 18.371 -5.319 1.00 84.50 169 THR A O 1
ATOM 1375 N N . ILE A 1 170 ? 7.780 16.417 -5.284 1.00 80.75 170 ILE A N 1
ATOM 1376 C CA . ILE A 1 170 ? 8.431 15.906 -6.492 1.00 80.75 170 ILE A CA 1
ATOM 1377 C C . ILE A 1 170 ? 7.981 16.685 -7.732 1.00 80.75 170 ILE A C 1
ATOM 1379 O O . ILE A 1 170 ? 8.826 17.059 -8.537 1.00 80.75 170 ILE A O 1
ATOM 1383 N N . VAL A 1 171 ? 6.688 16.991 -7.861 1.00 78.00 171 VAL A N 1
ATOM 1384 C CA . VAL A 1 171 ? 6.168 17.801 -8.976 1.00 78.00 171 VAL A CA 1
ATOM 1385 C C . VAL A 1 171 ? 6.754 19.216 -8.963 1.00 78.00 171 VAL A C 1
ATOM 1387 O O . VAL A 1 171 ? 7.086 19.747 -10.015 1.00 78.00 171 VAL A O 1
ATOM 1390 N N . LEU A 1 172 ? 6.932 19.818 -7.784 1.00 82.12 172 LEU A N 1
ATOM 1391 C CA . LEU A 1 172 ? 7.531 21.149 -7.655 1.00 82.12 172 LEU A CA 1
ATOM 1392 C C . LEU A 1 172 ? 9.039 21.155 -7.931 1.00 82.12 172 LEU A C 1
ATOM 1394 O O . LEU A 1 172 ? 9.546 22.113 -8.505 1.00 82.12 172 LEU A O 1
ATOM 1398 N N . TYR A 1 173 ? 9.761 20.112 -7.516 1.00 80.25 173 TYR A N 1
ATOM 1399 C CA . TYR A 1 173 ? 11.208 20.013 -7.732 1.00 80.25 173 TYR A CA 1
ATOM 1400 C C . TYR A 1 173 ? 11.558 19.661 -9.184 1.00 80.25 173 TYR A C 1
ATOM 1402 O O . TYR A 1 173 ? 12.584 20.094 -9.699 1.00 80.25 173 TYR A O 1
ATOM 1410 N N . TYR A 1 174 ? 10.698 18.893 -9.852 1.00 74.50 174 TYR A N 1
ATOM 1411 C CA . TYR A 1 174 ? 10.865 18.476 -11.240 1.00 74.50 174 TYR A CA 1
ATOM 1412 C C . TYR A 1 174 ? 9.730 19.031 -12.107 1.00 74.50 174 TYR A C 1
ATOM 1414 O O . TYR A 1 174 ? 8.937 18.275 -12.668 1.00 74.50 174 TYR A O 1
ATOM 1422 N N . SER A 1 175 ? 9.653 20.359 -12.212 1.00 67.44 175 SER A N 1
ATOM 1423 C CA . SER A 1 175 ? 8.573 21.072 -12.914 1.00 67.44 175 SER A CA 1
ATOM 1424 C C . SER A 1 175 ? 8.419 20.688 -14.389 1.00 67.44 175 SER A C 1
ATOM 1426 O O . SER A 1 175 ? 7.319 20.761 -14.925 1.00 67.44 175 SER A O 1
ATOM 1428 N N . GLU A 1 176 ? 9.508 20.252 -15.025 1.00 68.25 176 GLU A N 1
ATOM 1429 C CA . GLU A 1 176 ? 9.543 19.850 -16.437 1.00 68.25 176 GLU A CA 1
ATOM 1430 C C . GLU A 1 176 ? 9.222 18.363 -16.655 1.00 68.25 176 GLU A C 1
ATOM 1432 O O . GLU A 1 176 ? 9.137 17.913 -17.798 1.00 68.25 176 GLU A O 1
ATOM 1437 N N . MET A 1 177 ? 9.055 17.565 -15.587 1.00 64.44 177 MET A N 1
ATOM 1438 C CA . MET A 1 177 ? 8.747 16.146 -15.755 1.00 64.44 177 MET A CA 1
ATOM 1439 C C . MET A 1 177 ? 7.319 15.979 -16.287 1.00 64.44 177 MET A C 1
ATOM 1441 O O . MET A 1 177 ? 6.362 16.415 -15.639 1.00 64.44 177 MET A O 1
ATOM 1445 N N . PRO A 1 178 ? 7.137 15.291 -17.427 1.00 61.84 178 PRO A N 1
ATOM 1446 C CA . PRO A 1 178 ? 5.808 15.065 -17.958 1.00 61.84 178 PRO A CA 1
ATOM 1447 C C . PRO A 1 178 ? 5.001 14.204 -16.975 1.00 61.84 178 PRO A C 1
ATOM 1449 O O . PRO A 1 178 ? 5.436 13.142 -16.525 1.00 61.84 178 PRO A O 1
ATOM 1452 N N . LEU A 1 179 ? 3.826 14.703 -16.590 1.00 57.75 179 LEU A N 1
ATOM 1453 C CA . LEU A 1 179 ? 2.943 14.053 -15.626 1.00 57.75 179 LEU A CA 1
ATOM 1454 C C . LEU A 1 179 ? 2.128 12.953 -16.315 1.00 57.75 179 LEU A C 1
ATOM 1456 O O . LEU A 1 179 ? 1.555 13.158 -17.382 1.00 57.75 179 LEU A O 1
ATOM 1460 N N . GLY A 1 180 ? 2.045 11.784 -15.678 1.00 59.75 180 GLY A N 1
ATOM 1461 C CA . GLY A 1 180 ? 1.211 10.670 -16.131 1.00 59.75 180 GLY A CA 1
ATOM 1462 C C . GLY A 1 180 ? 1.968 9.351 -16.250 1.00 59.75 180 GLY A C 1
ATOM 1463 O O . GLY A 1 180 ? 3.187 9.308 -16.397 1.00 59.75 180 GLY A O 1
ATOM 1464 N N . SER A 1 181 ? 1.229 8.244 -16.185 1.00 56.97 181 SER A N 1
ATOM 1465 C CA . SER A 1 181 ? 1.810 6.903 -16.326 1.00 56.97 181 SER A CA 1
ATOM 1466 C C . SER A 1 181 ? 2.485 6.717 -17.691 1.00 56.97 181 SER A C 1
ATOM 1468 O O . SER A 1 181 ? 3.575 6.161 -17.756 1.00 56.97 181 SER A O 1
ATOM 1470 N N . LEU A 1 182 ? 1.899 7.289 -18.751 1.00 55.53 182 LEU A N 1
ATOM 1471 C CA . LEU A 1 182 ? 2.450 7.338 -20.105 1.00 55.53 182 LEU A CA 1
ATOM 1472 C C . LEU A 1 182 ? 3.875 7.900 -20.112 1.00 55.53 182 LEU A C 1
ATOM 1474 O O . LEU A 1 182 ? 4.790 7.253 -20.606 1.00 55.53 182 LEU A O 1
ATOM 1478 N N . ALA A 1 183 ? 4.085 9.047 -19.468 1.00 58.12 183 ALA A N 1
ATOM 1479 C CA . ALA A 1 183 ? 5.388 9.687 -19.367 1.00 58.12 183 ALA A CA 1
ATOM 1480 C C . ALA A 1 183 ? 6.438 8.830 -18.639 1.00 58.12 183 ALA A C 1
ATOM 1482 O O . ALA A 1 183 ? 7.597 8.825 -19.047 1.00 58.12 183 ALA A O 1
ATOM 1483 N N . ALA A 1 184 ? 6.043 8.036 -17.637 1.00 57.00 184 ALA A N 1
ATOM 1484 C CA . ALA A 1 184 ? 6.957 7.117 -16.950 1.00 57.00 184 ALA A CA 1
ATOM 1485 C C . ALA A 1 184 ? 7.512 6.019 -17.877 1.00 57.00 184 ALA A C 1
ATOM 1487 O O . ALA A 1 184 ? 8.599 5.501 -17.628 1.00 57.00 184 ALA A O 1
ATOM 1488 N N . PHE A 1 185 ? 6.782 5.677 -18.945 1.00 56.53 185 PHE A N 1
ATOM 1489 C CA . PHE A 1 185 ? 7.153 4.623 -19.894 1.00 56.53 185 PHE A CA 1
ATOM 1490 C C . PHE A 1 185 ? 7.630 5.145 -21.256 1.00 56.53 185 PHE A C 1
ATOM 1492 O O . PHE A 1 185 ? 8.299 4.402 -21.972 1.00 56.53 185 PHE A O 1
ATOM 1499 N N . THR A 1 186 ? 7.293 6.382 -21.636 1.00 53.03 186 THR A N 1
ATOM 1500 C CA . THR A 1 186 ? 7.560 6.911 -22.986 1.00 53.03 186 THR A CA 1
ATOM 1501 C C . THR A 1 186 ? 8.389 8.189 -23.025 1.00 53.03 186 THR A C 1
ATOM 1503 O O . THR A 1 186 ? 8.882 8.530 -24.097 1.00 53.03 186 THR A O 1
ATOM 1506 N N . ALA A 1 187 ? 8.526 8.924 -21.917 1.00 59.31 187 ALA A N 1
ATOM 1507 C CA . ALA A 1 187 ? 9.331 10.143 -21.896 1.00 59.31 187 ALA A CA 1
ATOM 1508 C C . ALA A 1 187 ? 10.819 9.823 -21.710 1.00 59.31 187 ALA A C 1
ATOM 1510 O O . ALA A 1 187 ? 11.180 8.823 -21.088 1.00 59.31 187 ALA A O 1
ATOM 1511 N N . THR A 1 188 ? 11.684 10.717 -22.189 1.00 58.47 188 THR A N 1
ATOM 1512 C CA . THR A 1 188 ? 13.137 10.679 -21.949 1.00 58.47 188 THR A CA 1
ATOM 1513 C C . THR A 1 188 ? 13.477 10.604 -20.459 1.00 58.47 188 THR A C 1
ATOM 1515 O O . THR A 1 188 ? 14.390 9.875 -20.079 1.00 58.47 188 THR A O 1
ATOM 1518 N N . ASP A 1 189 ? 12.673 11.251 -19.610 1.00 59.53 189 ASP A N 1
ATOM 1519 C CA . ASP A 1 189 ? 12.810 11.228 -18.146 1.00 59.53 189 ASP A CA 1
ATOM 1520 C C . ASP A 1 189 ? 11.982 10.129 -17.454 1.00 59.53 189 ASP A C 1
ATOM 1522 O O . ASP A 1 189 ? 11.936 10.047 -16.223 1.00 59.53 189 ASP A O 1
ATOM 1526 N N . GLY A 1 190 ? 11.342 9.241 -18.222 1.00 64.19 190 GLY A N 1
ATOM 1527 C CA . GLY A 1 190 ? 10.508 8.150 -17.713 1.00 64.19 190 GLY A CA 1
ATOM 1528 C C . GLY A 1 190 ? 11.193 7.265 -16.658 1.00 64.19 190 GLY A C 1
ATOM 1529 O O . GLY A 1 190 ? 10.602 7.030 -15.598 1.00 64.19 190 GLY A O 1
ATOM 1530 N N . PRO A 1 191 ? 12.465 6.850 -16.845 1.00 69.88 191 PRO A N 1
ATOM 1531 C CA . PRO A 1 191 ? 13.211 6.103 -15.830 1.00 69.88 191 PRO A CA 1
ATOM 1532 C C . PRO A 1 191 ? 13.386 6.861 -14.506 1.00 69.88 191 PRO A C 1
ATOM 1534 O O . PRO A 1 191 ? 13.388 6.242 -13.439 1.00 69.88 191 PRO A O 1
ATOM 1537 N N . THR A 1 192 ? 13.511 8.189 -14.548 1.00 73.38 192 THR A N 1
ATOM 1538 C CA . THR A 1 192 ? 13.620 9.041 -13.355 1.00 73.38 192 THR A CA 1
ATOM 1539 C C . THR A 1 192 ? 12.277 9.135 -12.640 1.00 73.38 192 THR A C 1
ATOM 1541 O O . THR A 1 192 ? 12.222 8.938 -11.423 1.00 73.38 192 THR A O 1
ATOM 1544 N N . LEU A 1 193 ? 11.180 9.335 -13.378 1.00 73.81 193 LEU A N 1
ATOM 1545 C CA . LEU A 1 193 ? 9.822 9.358 -12.825 1.00 73.81 193 LEU A CA 1
ATOM 1546 C C . LEU A 1 193 ? 9.451 8.016 -12.176 1.00 73.81 193 LEU A C 1
ATOM 1548 O O . LEU A 1 193 ? 8.931 7.976 -11.055 1.00 73.81 193 LEU A O 1
ATOM 1552 N N . TRP A 1 194 ? 9.781 6.908 -12.845 1.00 75.38 194 TRP A N 1
ATOM 1553 C CA . TRP A 1 194 ? 9.577 5.554 -12.335 1.00 75.38 194 TRP A CA 1
ATOM 1554 C C . TRP A 1 194 ? 10.254 5.352 -10.976 1.00 75.38 194 TRP A C 1
ATOM 1556 O O . TRP A 1 194 ? 9.618 4.920 -10.011 1.00 75.38 194 TRP A O 1
ATOM 1566 N N . LYS A 1 195 ? 11.539 5.711 -10.883 1.00 78.62 195 LYS A N 1
ATOM 1567 C CA . LYS A 1 195 ? 12.354 5.513 -9.678 1.00 78.62 195 LYS A CA 1
ATOM 1568 C C . LYS A 1 195 ? 12.041 6.506 -8.571 1.00 78.62 195 LYS A C 1
ATOM 1570 O O . LYS A 1 195 ? 12.206 6.159 -7.411 1.00 78.62 195 LYS A O 1
ATOM 1575 N N . THR A 1 196 ? 11.626 7.724 -8.892 1.00 76.00 196 THR A N 1
ATOM 1576 C CA . THR A 1 196 ? 11.503 8.798 -7.893 1.00 76.00 196 THR A CA 1
ATOM 1577 C C . THR A 1 196 ? 10.091 8.890 -7.329 1.00 76.00 196 THR A C 1
ATOM 1579 O O . THR A 1 196 ? 9.921 9.133 -6.137 1.00 76.00 196 THR A O 1
ATOM 1582 N N . VAL A 1 197 ? 9.082 8.627 -8.164 1.00 77.88 197 VAL A N 1
ATOM 1583 C CA . VAL A 1 197 ? 7.665 8.729 -7.792 1.00 77.88 197 VAL A CA 1
ATOM 1584 C C . VAL A 1 197 ? 7.021 7.355 -7.766 1.00 77.88 197 VAL A C 1
ATOM 1586 O O . VAL A 1 197 ? 6.480 6.923 -6.750 1.00 77.88 197 VAL A O 1
ATOM 1589 N N . TYR A 1 198 ? 7.062 6.658 -8.899 1.00 80.06 198 TYR A N 1
ATOM 1590 C CA . TYR A 1 198 ? 6.060 5.642 -9.194 1.00 80.06 198 TYR A CA 1
ATOM 1591 C C . TYR A 1 198 ? 6.107 4.443 -8.239 1.00 80.06 198 TYR A C 1
ATOM 1593 O O . TYR A 1 198 ? 5.071 4.043 -7.703 1.00 80.06 198 TYR A O 1
ATOM 1601 N N . ILE A 1 199 ? 7.307 3.911 -7.996 1.00 86.69 199 ILE A N 1
ATOM 1602 C CA . ILE A 1 199 ? 7.531 2.722 -7.159 1.00 86.69 199 ILE A CA 1
ATOM 1603 C C . ILE A 1 199 ? 7.716 3.040 -5.673 1.00 86.69 199 ILE A C 1
ATOM 1605 O O . ILE A 1 199 ? 7.876 2.124 -4.861 1.00 86.69 199 ILE A O 1
ATOM 1609 N N . LYS A 1 200 ? 7.758 4.324 -5.301 1.00 90.44 200 LYS A N 1
ATOM 1610 C CA . LYS A 1 200 ? 8.147 4.733 -3.953 1.00 90.44 200 LYS A CA 1
ATOM 1611 C C . LYS A 1 200 ? 6.960 4.709 -2.989 1.00 90.44 200 LYS A C 1
ATOM 1613 O O . LYS A 1 200 ? 5.900 5.251 -3.306 1.00 90.44 200 LYS A O 1
ATOM 1618 N N . PRO A 1 201 ? 7.120 4.118 -1.791 1.00 93.81 201 PRO A N 1
ATOM 1619 C CA . PRO A 1 201 ? 5.999 3.883 -0.884 1.00 93.81 201 PRO A CA 1
ATOM 1620 C C . PRO A 1 201 ? 5.397 5.188 -0.366 1.00 93.81 201 PRO A C 1
ATOM 1622 O O . PRO A 1 201 ? 4.178 5.315 -0.280 1.00 93.81 201 PRO A O 1
ATOM 1625 N N . TRP A 1 202 ? 6.229 6.196 -0.095 1.00 92.81 202 TRP A N 1
ATOM 1626 C CA . TRP A 1 202 ? 5.777 7.504 0.381 1.00 92.81 202 TRP A CA 1
ATOM 1627 C C . TRP A 1 202 ? 4.919 8.262 -0.633 1.00 92.81 202 TRP A C 1
ATOM 1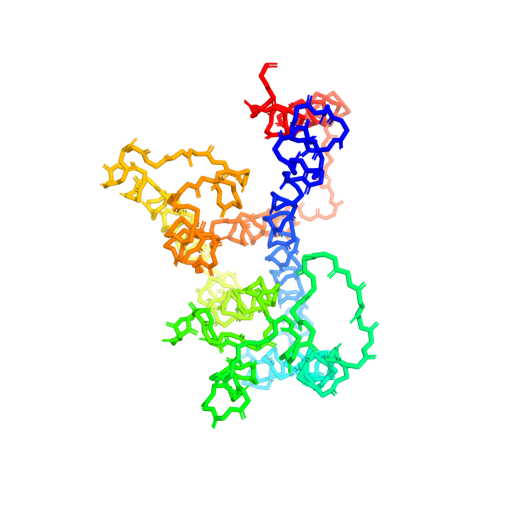629 O O . TRP A 1 202 ? 4.156 9.113 -0.212 1.00 92.81 202 TRP A O 1
ATOM 1639 N N . CYS A 1 203 ? 4.961 7.930 -1.928 1.00 90.56 203 CYS A N 1
ATOM 1640 C CA . CYS A 1 203 ? 4.066 8.516 -2.935 1.00 90.56 203 CYS A CA 1
ATOM 1641 C C . CYS A 1 203 ? 2.722 7.775 -3.051 1.00 90.56 203 CYS A C 1
ATOM 1643 O O . CYS A 1 203 ? 1.813 8.249 -3.721 1.00 90.56 203 CYS A O 1
ATOM 1645 N N . ARG A 1 204 ? 2.588 6.595 -2.433 1.00 92.81 204 ARG A N 1
ATOM 1646 C CA . ARG A 1 204 ? 1.440 5.682 -2.614 1.00 92.81 204 ARG A CA 1
ATOM 1647 C C . ARG A 1 204 ? 0.685 5.383 -1.320 1.00 92.81 204 ARG A C 1
ATOM 1649 O O . ARG A 1 204 ? -0.435 4.880 -1.347 1.00 92.81 204 ARG A O 1
ATOM 1656 N N . VAL A 1 205 ? 1.280 5.717 -0.176 1.00 96.62 205 VAL A N 1
ATOM 1657 C CA . VAL A 1 205 ? 0.737 5.417 1.154 1.00 96.62 205 VAL A CA 1
ATOM 1658 C C . VAL A 1 205 ? -0.615 6.093 1.426 1.00 96.62 205 VAL A C 1
ATOM 1660 O O . VAL A 1 205 ? -1.419 5.561 2.192 1.00 96.62 205 VAL A O 1
ATOM 1663 N N . SER A 1 206 ? -0.918 7.213 0.758 1.00 96.38 206 SER A N 1
ATOM 1664 C CA . SER A 1 206 ? -2.215 7.895 0.863 1.00 96.38 206 SER A CA 1
ATOM 1665 C C . SER A 1 206 ? -3.377 7.009 0.416 1.00 96.38 206 SER A C 1
ATOM 1667 O O . SER A 1 206 ? -4.398 6.976 1.099 1.00 96.38 206 SER A O 1
ATOM 1669 N N . ALA A 1 207 ? -3.219 6.242 -0.667 1.00 96.31 207 ALA A N 1
ATOM 1670 C CA . ALA A 1 207 ? -4.251 5.330 -1.159 1.00 96.31 207 ALA A CA 1
ATOM 1671 C C . ALA A 1 207 ? -4.584 4.252 -0.113 1.00 96.31 207 ALA A C 1
ATOM 1673 O O . ALA A 1 207 ? -5.746 4.040 0.237 1.00 96.31 207 ALA A O 1
ATOM 1674 N N . TYR A 1 208 ? -3.555 3.639 0.477 1.00 98.12 208 TYR A N 1
ATOM 1675 C CA . TYR A 1 208 ? -3.726 2.663 1.554 1.00 98.12 208 TYR A CA 1
ATOM 1676 C C . TYR A 1 208 ? -4.385 3.282 2.799 1.00 98.12 208 TYR A C 1
ATOM 1678 O O . TYR A 1 208 ? -5.304 2.702 3.384 1.00 98.12 208 TYR A O 1
ATOM 1686 N N . ALA A 1 209 ? -3.968 4.491 3.184 1.00 98.00 209 ALA A N 1
ATOM 1687 C CA . ALA A 1 209 ? -4.530 5.217 4.320 1.00 98.00 209 ALA A CA 1
ATOM 1688 C C . ALA A 1 209 ? -6.006 5.607 4.113 1.00 98.00 209 ALA A C 1
ATOM 1690 O O . ALA A 1 209 ? -6.805 5.452 5.036 1.00 98.00 209 ALA A O 1
ATOM 1691 N N . ILE A 1 210 ? -6.405 6.022 2.905 1.00 97.75 210 ILE A N 1
ATOM 1692 C CA . ILE A 1 210 ? -7.816 6.263 2.541 1.00 97.75 210 ILE A CA 1
ATOM 1693 C C . ILE A 1 210 ? -8.638 4.974 2.683 1.00 97.75 210 ILE A C 1
ATOM 1695 O O . ILE A 1 210 ? -9.761 5.000 3.199 1.00 97.75 210 ILE A O 1
ATOM 1699 N N . GLY A 1 211 ? -8.062 3.833 2.300 1.00 97.69 211 GLY A N 1
ATOM 1700 C CA . GLY A 1 211 ? -8.632 2.513 2.565 1.00 97.69 211 GLY A CA 1
ATOM 1701 C C . GLY A 1 211 ? -8.897 2.278 4.053 1.00 97.69 211 GLY A C 1
ATOM 1702 O O . GLY A 1 211 ? -10.018 1.936 4.436 1.00 97.69 211 GLY A O 1
ATOM 1703 N N . MET A 1 212 ? -7.900 2.529 4.908 1.00 98.00 212 MET A N 1
ATOM 1704 C CA . MET A 1 212 ? -8.051 2.400 6.364 1.00 98.00 212 MET A CA 1
ATOM 1705 C C . MET A 1 212 ? -9.124 3.342 6.930 1.00 98.00 212 MET A C 1
ATOM 1707 O O . MET A 1 212 ? -9.963 2.892 7.710 1.00 98.00 212 MET A O 1
ATOM 1711 N N . LEU A 1 213 ? -9.160 4.612 6.499 1.00 96.88 213 LEU A N 1
ATOM 1712 C CA . LEU A 1 213 ? -10.204 5.572 6.895 1.00 96.88 213 LEU A CA 1
ATOM 1713 C C . LEU A 1 213 ? -11.597 5.050 6.546 1.00 96.88 213 LEU A C 1
ATOM 1715 O O . LEU A 1 213 ? -12.496 5.058 7.386 1.00 96.88 213 LEU A O 1
ATOM 1719 N N . THR A 1 214 ? -11.761 4.547 5.323 1.00 95.19 214 THR A N 1
ATOM 1720 C CA . THR A 1 214 ? -13.016 3.936 4.869 1.00 95.19 214 THR A CA 1
ATOM 1721 C C . THR A 1 214 ? -13.395 2.753 5.762 1.00 95.19 214 THR A C 1
ATOM 1723 O O . THR A 1 214 ? -14.551 2.625 6.166 1.00 95.19 214 THR A O 1
ATOM 1726 N N . GLY A 1 215 ? -12.416 1.928 6.145 1.00 95.69 215 GLY A N 1
ATOM 1727 C CA . GLY A 1 215 ? -12.595 0.834 7.098 1.00 95.69 215 GLY A CA 1
ATOM 1728 C C . GLY A 1 215 ? -13.120 1.316 8.449 1.00 95.69 215 GLY A C 1
ATOM 1729 O O . GLY A 1 215 ? -14.113 0.782 8.941 1.00 95.69 215 GLY A O 1
ATOM 1730 N N . TYR A 1 216 ? -12.527 2.367 9.021 1.00 94.88 216 TYR A N 1
ATOM 1731 C CA . TYR A 1 216 ? -12.979 2.957 10.288 1.00 94.88 216 TYR A CA 1
ATOM 1732 C C . TYR A 1 216 ? -14.414 3.460 10.226 1.00 94.88 216 TYR A C 1
ATOM 1734 O O . TYR A 1 216 ? -15.183 3.228 11.161 1.00 94.88 216 TYR A O 1
ATOM 1742 N N . PHE A 1 217 ? -14.786 4.137 9.137 1.00 92.06 217 PHE A N 1
ATOM 1743 C CA . PHE A 1 217 ? -16.157 4.599 8.945 1.00 92.06 217 PHE A CA 1
ATOM 1744 C C . PHE A 1 217 ? -17.126 3.427 8.877 1.00 92.06 217 PHE A C 1
ATOM 1746 O O . PHE A 1 217 ? -18.125 3.447 9.585 1.00 92.06 217 PHE A O 1
ATOM 1753 N N . VAL A 1 218 ? -16.812 2.380 8.111 1.00 92.38 218 VAL A N 1
ATOM 1754 C CA . VAL A 1 218 ? -17.663 1.184 8.000 1.00 92.38 218 VAL A CA 1
ATOM 1755 C C . VAL A 1 218 ? -17.807 0.460 9.340 1.00 92.38 218 VAL A C 1
ATOM 1757 O O . VAL A 1 218 ? -18.907 0.033 9.688 1.00 92.38 218 VAL A O 1
ATOM 1760 N N . ILE A 1 219 ? -16.725 0.343 10.111 1.00 92.19 219 ILE A N 1
ATOM 1761 C CA . ILE A 1 219 ? -16.756 -0.277 11.441 1.00 92.19 219 ILE A CA 1
ATOM 1762 C C . ILE A 1 219 ? -17.630 0.542 12.401 1.00 92.19 219 ILE A C 1
ATOM 1764 O O . ILE A 1 219 ? -18.495 -0.022 13.064 1.00 92.19 219 ILE A O 1
ATOM 1768 N N . ASN A 1 220 ? -17.444 1.865 12.454 1.00 88.31 220 ASN A N 1
ATOM 1769 C CA . ASN A 1 220 ? -18.192 2.742 13.363 1.00 88.31 220 ASN A CA 1
ATOM 1770 C C . ASN A 1 220 ? -19.667 2.905 12.965 1.00 88.31 220 ASN A C 1
ATOM 1772 O O . ASN A 1 220 ? -20.530 2.989 13.832 1.00 88.31 220 ASN A O 1
ATOM 1776 N N . ALA A 1 221 ? -19.958 2.969 11.665 1.00 85.25 221 ALA A N 1
ATOM 1777 C CA . ALA A 1 221 ? -21.308 3.108 11.125 1.00 85.25 221 ALA A CA 1
ATOM 1778 C C . ALA A 1 221 ? -22.169 1.849 11.345 1.00 85.25 221 ALA A C 1
ATOM 1780 O O . ALA A 1 221 ? -23.399 1.925 11.371 1.00 85.25 221 ALA A O 1
ATOM 1781 N N . GLY A 1 222 ? -21.528 0.687 11.505 1.00 75.81 222 GLY A N 1
ATOM 1782 C CA . GLY A 1 222 ? -22.198 -0.596 11.673 1.00 75.81 222 GLY A CA 1
ATOM 1783 C C . GLY A 1 222 ? -22.996 -1.033 10.436 1.00 75.81 222 GLY A C 1
ATOM 1784 O O . GLY A 1 222 ? -23.045 -0.373 9.399 1.00 75.81 222 GLY A O 1
ATOM 1785 N N . ARG A 1 223 ? -23.668 -2.187 10.540 1.00 67.31 223 ARG A N 1
ATOM 1786 C CA . ARG A 1 223 ? -24.462 -2.775 9.437 1.00 67.31 223 ARG A CA 1
ATOM 1787 C C . ARG A 1 223 ? -25.720 -1.978 9.062 1.00 67.31 223 ARG A C 1
ATOM 1789 O O . ARG A 1 223 ? -26.366 -2.313 8.073 1.00 67.31 223 ARG A O 1
ATOM 1796 N N . GLN A 1 224 ? -26.100 -0.976 9.853 1.00 67.12 224 GLN A N 1
ATOM 1797 C CA . GLN A 1 22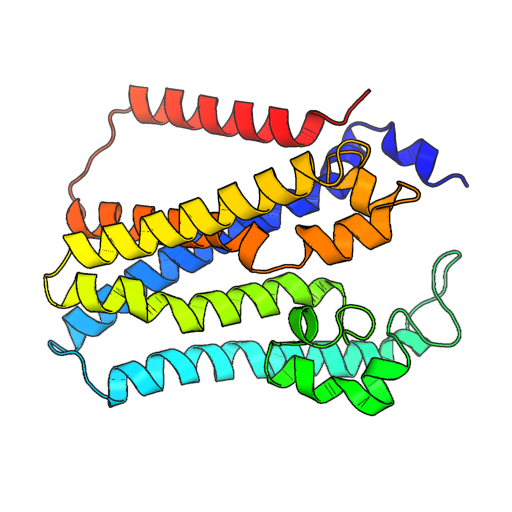4 ? -27.372 -0.264 9.701 1.00 67.12 224 GLN A CA 1
ATOM 1798 C C . GLN A 1 224 ? -27.265 1.036 8.897 1.00 67.12 224 GLN A C 1
ATOM 1800 O O . GLN A 1 224 ? -28.293 1.621 8.555 1.00 67.12 224 GLN A O 1
ATOM 1805 N N . TYR A 1 225 ? -26.056 1.481 8.549 1.00 76.94 225 TYR A N 1
ATOM 1806 C CA . TYR A 1 225 ? -25.882 2.701 7.771 1.00 76.94 225 TYR A CA 1
ATOM 1807 C C . TYR A 1 225 ? -26.368 2.515 6.330 1.00 76.94 225 TYR A C 1
ATOM 1809 O O . TYR A 1 225 ? -25.796 1.760 5.542 1.00 76.94 225 TYR A O 1
ATOM 1817 N N . ARG A 1 226 ? -27.462 3.203 5.990 1.00 80.75 226 ARG A N 1
ATOM 1818 C CA . ARG A 1 226 ? -28.080 3.176 4.662 1.00 80.75 226 ARG A CA 1
ATOM 1819 C C . ARG A 1 226 ? -27.815 4.493 3.949 1.00 80.75 226 ARG A C 1
ATOM 1821 O O . ARG A 1 226 ? -28.291 5.541 4.369 1.00 80.75 226 ARG A O 1
ATOM 1828 N N . ILE A 1 227 ? -27.095 4.422 2.835 1.00 84.62 227 ILE A N 1
ATOM 1829 C CA . ILE A 1 227 ? -26.914 5.558 1.929 1.00 84.62 227 ILE A CA 1
ATOM 1830 C C . ILE A 1 227 ? -28.210 5.746 1.131 1.00 84.62 227 ILE A C 1
ATOM 1832 O O . ILE A 1 227 ? -28.756 4.778 0.595 1.00 84.62 227 ILE A O 1
ATOM 1836 N N . ASN A 1 228 ? -28.702 6.983 1.038 1.00 91.12 228 ASN A N 1
ATOM 1837 C CA . ASN A 1 228 ? -29.876 7.304 0.228 1.00 91.12 228 ASN A CA 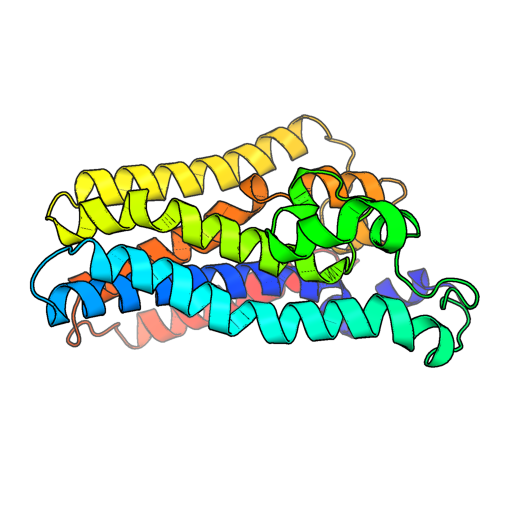1
ATOM 1838 C C . ASN A 1 228 ? -29.639 6.920 -1.249 1.00 91.12 228 ASN A C 1
ATOM 1840 O O . ASN A 1 228 ? -28.538 7.096 -1.774 1.00 91.12 228 ASN A O 1
ATOM 1844 N N . LYS A 1 229 ? -30.676 6.425 -1.938 1.00 90.94 229 LYS A N 1
ATOM 1845 C CA . LYS A 1 229 ? -30.610 6.009 -3.350 1.00 90.94 229 LYS A CA 1
ATOM 1846 C C . LYS A 1 229 ? -30.059 7.122 -4.247 1.00 90.94 229 LYS A C 1
ATOM 1848 O O . LYS A 1 229 ? -29.222 6.832 -5.097 1.00 90.94 229 LYS A O 1
ATOM 1853 N N . CYS A 1 230 ? -30.452 8.377 -4.010 1.00 93.12 230 CYS A N 1
ATOM 1854 C CA . CYS A 1 230 ? -29.942 9.527 -4.762 1.00 93.12 230 CYS A CA 1
ATOM 1855 C C . CYS A 1 230 ? -28.437 9.726 -4.542 1.00 93.12 230 CYS A C 1
ATOM 1857 O O . CYS A 1 230 ? -27.682 9.778 -5.506 1.00 93.12 230 CYS A O 1
ATOM 1859 N N . THR A 1 231 ? -27.980 9.755 -3.287 1.00 91.44 231 THR A N 1
ATOM 1860 C CA . THR A 1 231 ? -26.552 9.894 -2.953 1.00 91.44 231 THR A CA 1
ATOM 1861 C C . THR A 1 231 ? -25.727 8.750 -3.533 1.00 91.44 231 THR A C 1
ATOM 1863 O O . THR A 1 231 ? -24.642 8.981 -4.056 1.00 91.44 231 THR A O 1
ATOM 1866 N N . LYS A 1 232 ? -26.252 7.519 -3.506 1.00 91.12 232 LYS A N 1
ATOM 1867 C CA . LYS A 1 232 ? -25.598 6.363 -4.125 1.00 91.12 232 LYS A CA 1
ATOM 1868 C C . LYS A 1 232 ? -25.483 6.531 -5.640 1.00 91.12 232 LYS A C 1
ATOM 1870 O O . LYS A 1 232 ? -24.413 6.280 -6.182 1.00 91.12 232 LYS A O 1
ATOM 1875 N N . PHE A 1 233 ? -26.555 6.946 -6.315 1.00 94.06 233 PHE A N 1
ATOM 1876 C CA . PHE A 1 233 ? -26.553 7.144 -7.764 1.00 94.06 233 PHE A CA 1
ATOM 1877 C C . PHE A 1 233 ? -25.585 8.257 -8.173 1.00 94.06 233 PHE A C 1
ATOM 1879 O O . PHE A 1 233 ? -24.627 7.988 -8.893 1.00 94.06 233 PHE A O 1
ATOM 1886 N N . PHE A 1 234 ? -25.768 9.471 -7.646 1.00 95.50 234 PHE A N 1
ATOM 1887 C CA . PHE A 1 234 ? -24.913 10.613 -7.977 1.00 95.50 234 PHE A CA 1
ATOM 1888 C C . PHE A 1 234 ? -23.460 10.391 -7.555 1.00 95.50 234 PHE A C 1
ATOM 1890 O O . PHE A 1 234 ? -22.557 10.716 -8.316 1.00 95.50 234 PHE A O 1
ATOM 1897 N N . GLY A 1 235 ? -23.221 9.768 -6.397 1.00 92.00 235 GLY A N 1
ATOM 1898 C CA . GLY A 1 235 ? -21.875 9.403 -5.958 1.00 92.00 235 GLY A CA 1
ATOM 1899 C C . GLY A 1 235 ? -21.212 8.384 -6.885 1.00 92.00 235 GLY A C 1
ATOM 1900 O O . GLY A 1 235 ? -20.045 8.542 -7.227 1.00 92.00 235 GLY A O 1
ATOM 1901 N N . THR A 1 236 ? -21.954 7.376 -7.354 1.00 92.12 236 THR A N 1
ATOM 1902 C CA . THR A 1 236 ? -21.423 6.390 -8.313 1.00 92.12 236 THR A CA 1
ATOM 1903 C C . THR A 1 236 ? -21.099 7.052 -9.648 1.00 92.12 236 THR A C 1
ATOM 1905 O O . THR A 1 236 ? -20.006 6.857 -10.169 1.00 92.12 236 THR A O 1
ATOM 1908 N N . VAL A 1 237 ? -22.012 7.870 -10.180 1.00 94.50 237 VAL A N 1
ATOM 1909 C CA . VAL A 1 237 ? -21.791 8.610 -11.432 1.00 94.50 237 VAL A CA 1
ATOM 1910 C C . VAL A 1 237 ? -20.569 9.519 -11.309 1.00 94.50 237 VAL A C 1
ATOM 1912 O O . VAL A 1 237 ? -19.707 9.496 -12.179 1.00 94.50 237 VAL A O 1
ATOM 1915 N N . PHE A 1 238 ? -20.444 10.259 -10.208 1.00 93.94 238 PHE A N 1
ATOM 1916 C CA . PHE A 1 238 ? -19.303 11.134 -9.950 1.00 93.94 238 PHE A CA 1
ATOM 1917 C C . PHE A 1 238 ? -17.971 10.372 -9.921 1.00 93.94 238 PHE A C 1
ATOM 1919 O O . PHE A 1 238 ? -17.023 10.770 -10.594 1.00 93.94 238 PHE A O 1
ATOM 1926 N N . VAL A 1 239 ? -17.905 9.242 -9.207 1.00 90.69 239 VAL A N 1
ATOM 1927 C CA . VAL A 1 239 ? -16.699 8.398 -9.155 1.00 90.69 239 VAL A CA 1
ATOM 1928 C C . VAL A 1 239 ? -16.350 7.833 -10.533 1.00 90.69 239 VAL A C 1
ATOM 1930 O O . VAL A 1 239 ? -15.180 7.834 -10.907 1.00 90.69 239 VAL A O 1
ATOM 1933 N N . VAL A 1 240 ? -17.346 7.391 -11.310 1.00 90.75 240 VAL A N 1
ATOM 1934 C CA . VAL A 1 240 ? -17.130 6.885 -12.676 1.00 90.75 240 VAL A CA 1
ATOM 1935 C C . VAL A 1 240 ? -16.599 7.987 -13.591 1.00 90.75 240 VAL A C 1
ATOM 1937 O O . VAL A 1 240 ? -15.633 7.755 -14.311 1.00 90.75 240 VAL A O 1
ATOM 1940 N N . LEU A 1 241 ? -17.173 9.191 -13.538 1.00 92.00 241 LEU A N 1
ATOM 1941 C CA . LEU A 1 241 ? -16.723 10.321 -14.352 1.00 92.00 241 LEU A CA 1
ATOM 1942 C C . LEU A 1 241 ? -15.294 10.746 -14.007 1.00 92.00 241 LEU A C 1
ATOM 1944 O O . LEU A 1 241 ? -14.501 10.964 -14.918 1.00 92.00 241 LEU A O 1
ATOM 1948 N N . ILE A 1 242 ? -14.940 10.804 -12.720 1.00 89.69 242 ILE A N 1
ATOM 1949 C CA . ILE A 1 242 ? -13.560 11.086 -12.298 1.00 89.69 242 ILE A CA 1
ATOM 1950 C C . ILE A 1 242 ? -12.613 9.985 -12.771 1.00 89.69 242 ILE A C 1
ATOM 1952 O O . ILE A 1 242 ? -11.554 10.289 -13.310 1.00 89.69 242 ILE A O 1
ATOM 1956 N N . GLY A 1 243 ? -12.990 8.714 -12.611 1.00 86.31 243 GLY A N 1
ATOM 1957 C CA . GLY A 1 243 ? -12.175 7.590 -13.071 1.00 86.31 243 GLY A CA 1
ATOM 1958 C C . GLY A 1 243 ? -11.910 7.648 -14.576 1.00 86.31 243 GLY A C 1
ATOM 1959 O O . GLY A 1 243 ? -10.767 7.498 -15.004 1.00 86.31 243 GLY A O 1
ATOM 1960 N N . LEU A 1 244 ? -12.941 7.937 -15.375 1.00 86.81 244 LEU A N 1
ATOM 1961 C CA . LEU A 1 244 ? -12.806 8.133 -16.819 1.00 86.81 244 LEU A CA 1
ATOM 1962 C C . LEU A 1 244 ? -11.935 9.352 -17.142 1.00 86.81 244 LEU A C 1
ATOM 1964 O O . LEU A 1 244 ? -11.040 9.243 -17.975 1.00 86.81 244 LEU A O 1
ATOM 1968 N N . ALA A 1 245 ? -12.132 10.479 -16.456 1.00 86.69 245 ALA A N 1
ATOM 1969 C CA . ALA A 1 245 ? -11.300 11.664 -16.642 1.00 86.69 245 ALA A CA 1
ATOM 1970 C C . ALA A 1 245 ? -9.820 11.349 -16.382 1.00 86.69 245 ALA A C 1
ATOM 1972 O O . ALA A 1 245 ? -8.983 11.659 -17.220 1.00 86.69 245 ALA A O 1
ATOM 1973 N N . CYS A 1 246 ? -9.490 10.653 -15.290 1.00 82.25 246 CYS A N 1
ATOM 1974 C CA . CYS A 1 246 ? -8.116 10.244 -14.992 1.00 82.25 246 CYS A CA 1
ATOM 1975 C C . CYS A 1 246 ? -7.522 9.288 -16.041 1.00 82.25 246 CYS A C 1
ATOM 1977 O O . CYS A 1 246 ? -6.331 9.374 -16.324 1.00 82.25 246 CYS A O 1
ATOM 1979 N N . LEU A 1 247 ? -8.323 8.386 -16.618 1.00 80.62 247 LEU A N 1
ATOM 1980 C CA . LEU A 1 247 ? -7.863 7.433 -17.637 1.00 80.62 247 LEU A CA 1
ATOM 1981 C C . LEU A 1 247 ? -7.609 8.079 -19.003 1.00 80.62 247 LEU A C 1
ATOM 1983 O O . LEU A 1 247 ? -6.762 7.589 -19.750 1.00 80.62 247 LEU A O 1
ATOM 1987 N N . PHE A 1 248 ? -8.336 9.148 -19.332 1.00 81.94 248 PHE A N 1
ATOM 1988 C CA . PHE A 1 248 ? -8.280 9.800 -20.644 1.00 81.94 248 PHE A CA 1
ATOM 1989 C C . PHE A 1 248 ? -7.643 11.194 -20.621 1.00 81.94 248 PHE A C 1
ATOM 1991 O O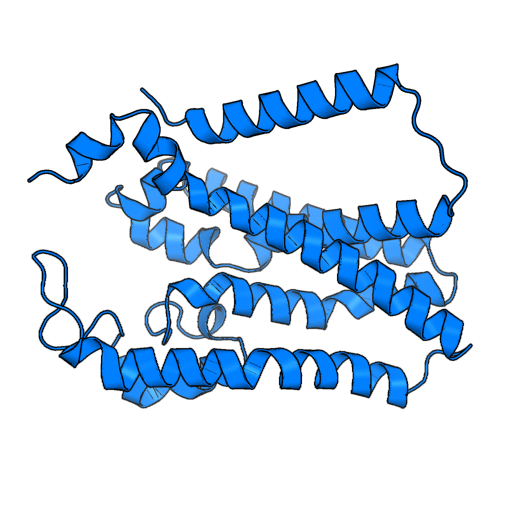 . PHE A 1 248 ? -7.533 11.815 -21.671 1.00 81.94 248 PHE A O 1
ATOM 1998 N N . VAL A 1 249 ? -7.160 11.676 -19.469 1.00 75.69 249 VAL A N 1
ATOM 1999 C CA . VAL A 1 249 ? -6.525 13.004 -19.345 1.00 75.69 249 VAL A CA 1
ATOM 2000 C C . VAL A 1 249 ? -5.284 13.165 -20.232 1.00 75.69 249 VAL A C 1
ATOM 2002 O O . VAL A 1 249 ? -4.945 14.275 -20.621 1.00 75.69 249 VAL A O 1
ATOM 2005 N N . THR A 1 250 ? -4.606 12.061 -20.559 1.00 65.56 250 THR A N 1
ATOM 2006 C CA . THR A 1 250 ? -3.411 12.031 -21.418 1.00 65.56 250 THR A CA 1
ATOM 2007 C C . THR A 1 250 ? -3.723 11.780 -22.894 1.00 65.56 250 THR A C 1
ATOM 2009 O O . THR A 1 250 ? -2.794 11.633 -23.689 1.00 65.56 250 THR A O 1
ATOM 2012 N N . TYR A 1 251 ? -5.002 11.666 -23.266 1.00 68.00 251 TYR A N 1
ATOM 2013 C CA . TYR A 1 251 ? -5.404 11.500 -24.658 1.00 68.00 251 TYR A CA 1
ATOM 2014 C C . TYR A 1 251 ? -5.342 12.862 -25.381 1.00 68.00 251 TYR A C 1
ATOM 2016 O O . TYR A 1 251 ? -5.922 13.819 -24.866 1.00 68.00 251 TYR A O 1
ATOM 2024 N N . PRO A 1 252 ? -4.615 12.970 -26.510 1.00 61.00 252 PRO A N 1
ATOM 2025 C CA . PRO A 1 252 ? -4.458 14.218 -27.259 1.00 61.00 252 PRO A CA 1
ATOM 2026 C C . PRO A 1 252 ? -5.723 14.657 -28.007 1.00 61.00 252 PRO A C 1
ATOM 2028 O O . PRO A 1 252 ? -6.561 13.789 -28.347 1.00 61.00 252 PRO A O 1
#

Mean predicted aligned error: 6.97 Å

=== Feature glossary ===
The record interleaves many kinds of information about one protein. Here is each kind framed as the question it answers.

Q: What known structures does this most resemble?
A: Structural nearest neighbors (via Foldseek easy-search vs the PDB). Reported per hit: target PDB id, E-value, and alignment TM-score. A TM-score above ~0.5 is the conventional threshold for 'same fold'.

Q: Where is each backbone atom in 3D?
A: The mmCIF table is the protein's shape written out atom by atom. For each backbone N, Cα, C, and carbonyl O, it records an (x, y, z) coordinate triple in Å plus the residue type, chain letter, and residue number.

Q: What are the backbone torsion angles?
A: The φ/ψ torsion pair specifies the backbone conformation at each residue. φ rotates about the N–Cα bond, ψ about the Cα–C bond. Steric clashes forbid most of the (φ, ψ) plane — the allowed regions (α-helix basin, β-sheet basin, left-handed helix) are the Ramachandran-allowed regions.

Q: Which residues are buried vs exposed?
A: Solvent-accessible surface area (SASA) is the area in Å² traced out by the centre of a 1.4 Å probe sphere (a water molecule) rolled over the protein's van der Waals surface (Shrake–Rupley / Lee–Richards construction). Buried residues have near-zero SASA; fully exposed residues can exceed 200 Å². The total SASA scales roughly with the number of surface residues.

Q: How confident is the AlphaFold model at each residue?
A: pLDDT is the predicted lDDT-Cα score: AlphaFold's confidence that the local environment of each residue (all inter-atomic distances within 15 Å) is correctly placed. It is a per-residue number between 0 and 100, with higher meaning more reliable.

Q: What does the local fold look like, residue by residue?
A: 3Di is Foldseek's structural alphabet. Each residue is assigned one of twenty discrete states based on how its Cα sits relative to its spatial (not sequential) neighbors. Aligning 3Di strings finds structural homologs roughly as well as full 3D superposition, but orders of magnitude faster.

Q: How big and how compact is the whole molecule?
A: Radius of gyration (Rg) is the root-mean-square distance of Cα atoms from their centroid — a single number for overall size and compactness. A globular domain of N residues has Rg ≈ 2.2·N^0.38 Å; an extended or disordered chain has a much larger Rg. The Cα contact count is the number of residue pairs whose Cα atoms are within 8 Å and are more than four positions apart in sequence — a standard proxy for tertiary packing density. The bounding box is the smallest axis-aligned box enclosing all Cα atoms.

Q: Which residues are in helices, strands, or loops?
A: DSSP 8-state secondary structure assigns each residue one of H (α-helix), G (3₁₀-helix), I (π-helix), E (extended β-strand), B (isolated β-bridge), T (hydrogen-bonded turn), S (bend), or '-' (coil). The assignment is computed from backbone hydrogen-bond geometry via the Kabsch–Sander algorithm.

Q: How mobile is each atom in the crystal?
A: Crystallographic B-factors measure how much each atom's electron density is smeared out, in Å². They rise in mobile loops and surface residues and fall in the buried interior. In AlphaFold models this column is repurposed to hold pLDDT instead.

Q: What if only a Cα trace is available?
A: P-SEA three-state annotation labels each residue as helix, strand, or coil based purely on the geometry of the Cα trace. It serves as a fallback when the full backbone (and thus DSSP) is unavailable.

Q: What family and function is it annotated with?
A: Database cross-references. InterPro integrates a dozen domain/family signature databases into unified entries with residue-range hits. GO terms attach function/process/location labels with evidence codes. CATH codes position the fold in a four-level structural taxonomy. Organism is the NCBI-taxonomy species name.

Q: Are the domains correctly placed relative to each other?
A: Predicted Aligned Error (PAE) is an AlphaFold confidence matrix: entry (i, j) is the expected error in the position of residue j, in ångströms, when the prediction is superimposed on the true structure at residue i. Low PAE within a block of residues means that block is internally rigid and well-predicted; high PAE between two blocks means their relative placement is uncertain even if each block individu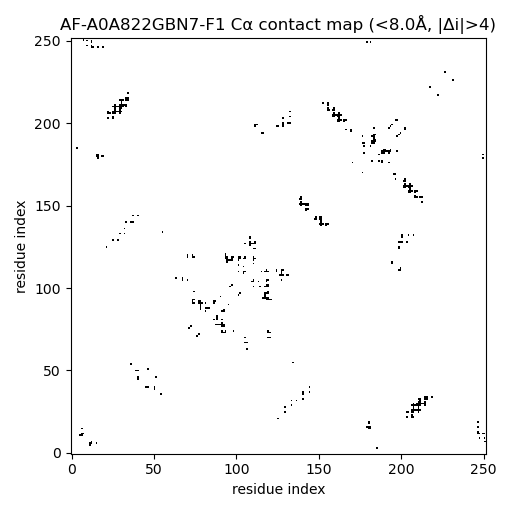ally is confident.

Q: What do the diagnostic plots show?
A: Three diagnostic plots accompany the record. The Cα contact 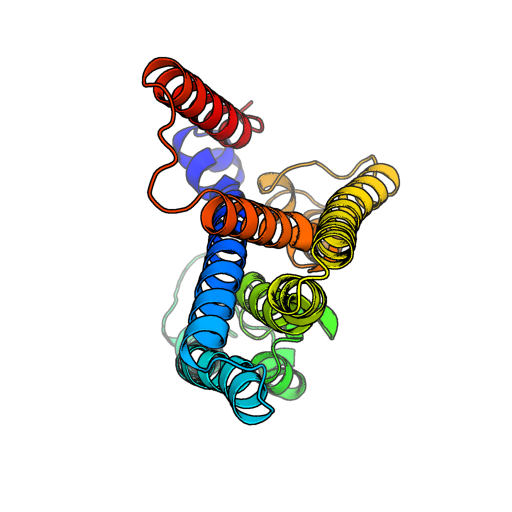map visualizes the tertiary structure as a 2D adjacency matrix (8 Å cutoff, sequence-local contacts suppressed). The Ramachandran plot shows the distribution of backbone (φ, ψ) torsions, with points in the α and β basins reflecting secondary structure content. The PAE plot shows AlphaFold's inter-residue confidence as a color matrix.

Q: What is the amino-acid chain?
A: Primary structure: the covalent order of the twenty standard amino acids along the backbone. Two proteins with the same sequence will (almost always) fold to the same structure; two with 30% identity often share a fold but not the details.

Q: What do the rendered images show?
A: The six renders are orthographic views along the three Cartesian axes in both directions. Representation (cartoon, sticks, or surface) and color scheme (sequence-rainbow or by-chain) vary across proteins so the training set covers all the common visualization conventions.